Protein AF-0000000086637703 (afdb_homodimer)

Secondary structure (DSSP, 8-state):
----------THHHHHHHHHHHHHHTT-HHHHHHTEEEEEEEEPPTT-TTGGGPSB-SHHHHIIIIIHHHHHHEEEEEEEEEEEEEETTEEEEEEEEEEEETTT--EEEEEEEEEEEEETTEEEEEEEEE-HHHHHHHH--/----------THHHHHHHHHHHHHHTT-HHHHHHTEEEEEEEEPPTT-TTGGGPSB-SHHHHIIIIIHHHHHHEEEEEEEEEEEEEETTEEEEEEEEEEEETTT--EEEEEEEEEEEEETTEEEEEEEEE-HHHHHHHH--

Foldseek 3Di:
DPPPPVPPVPCLLVVLVVQLQVCVLVVNLVSNLVQADQFAFEAEDVLAPLRPPGGDTGSVSCVVRPVVVCVVFWAPWHDDFPDWDDDRQKIKTWTWIWTAGPVQRAIATKTKIWIFGDDPRHTRYIYIDIPNVSVVVRHDD/DPPPPVCPVPCLLVVLVVQLQVCVLVVNLVSNLVQADQFAFEAEDVLAPLRPPGGDTGSVSCVPRPVVVCVVFWAPWHDDFPDWDDDRQKIKTWTWIWTAGPPQRAIATKTKIWIFGDDPRHTRYIYIDIPNVSVVVRHDD

InterPro domains:
  IPR032710 NTF2-like domain superfamily [SSF54427] (11-138)
  IPR037401 SnoaL-like domain [PF12680] (17-124)

pLDDT: mean 93.55, std 15.12, range [29.42, 98.94]

Radius of gyration: 19.91 Å; Cα contacts (8 Å, |Δi|>4): 600; chains: 2; bounding box: 68×49×39 Å

Organism: NCBI:txid1208366

Sequence (282 aa):
MPQNISHTPSNENRNVIQRLYDAFARGDGTAALAEMHETLHWNEADNFMYSDRNPYTSPQAVAEGVFGRLVTDWENYEATATEILESGDTVVALGRSKGIHRGTRKVMDAQFAHVWRLKDGKIVGFQQYIDTLGVHQATVSMPQNISHTPSNENRNVIQRLYDAFARGDGTAALAEMHETLHWNEADNFMYSDRNPYTSPQAVAEGVFGRLVTDWENYEATATEILESGDTVVALGRSKGIHRGTRKVMDAQFAHVWRLKDGKIVGFQQYIDTLGVHQATVS

Solvent-accessible surface area (backbone atoms only — not comparable to full-atom values): 14535 Å² total; per-residue (Å²): 123,83,76,75,76,69,72,58,86,64,64,55,62,57,48,50,52,51,50,32,45,53,22,54,73,70,69,33,58,67,64,32,46,67,45,41,30,75,58,25,49,33,31,53,24,71,78,31,90,60,31,85,57,55,64,28,50,28,47,66,46,38,44,59,58,43,56,46,43,48,64,69,46,28,43,80,60,44,68,49,68,79,42,79,42,58,38,87,55,31,35,39,35,33,33,40,34,36,28,29,24,64,88,63,66,30,68,31,76,26,50,33,41,39,40,35,31,48,54,96,82,20,34,39,32,34,43,42,33,35,23,19,35,49,47,46,61,16,70,50,131,122,86,76,74,76,72,72,58,84,64,65,55,63,58,49,51,53,52,50,33,46,52,23,53,75,70,69,34,59,67,62,31,47,67,45,41,30,75,58,27,46,33,33,53,23,71,79,32,90,60,30,84,59,54,63,28,51,29,47,65,46,38,42,60,55,42,56,48,44,48,63,70,44,28,43,79,63,44,69,47,68,79,43,77,41,56,37,86,55,32,36,38,36,32,34,38,34,35,27,30,23,66,88,62,64,28,67,32,79,24,52,34,42,36,42,36,31,48,56,96,82,20,35,39,32,36,42,41,32,34,23,20,36,50,47,46,63,17,71,51,132

Structure (mmCIF, N/CA/C/O backbone):
data_AF-0000000086637703-model_v1
#
loop_
_entity.id
_entity.type
_entity.pdbx_description
1 polymer 'SnoaL-like domain-containing protein'
#
loop_
_atom_site.group_PDB
_atom_site.id
_atom_site.type_symbol
_atom_site.label_atom_id
_atom_site.label_alt_id
_atom_site.label_comp_id
_atom_site.label_asym_id
_atom_site.label_entity_id
_atom_site.label_seq_id
_atom_site.pdbx_PDB_ins_code
_atom_site.Cartn_x
_atom_site.Cartn_y
_atom_site.Cartn_z
_atom_site.occupancy
_atom_site.B_iso_or_equiv
_atom_site.auth_seq_id
_atom_site.auth_comp_id
_atom_site.auth_asym_id
_atom_site.auth_atom_id
_atom_site.pdbx_PDB_model_num
ATOM 1 N N . MET A 1 1 ? -41.656 4.91 19.828 1 29.42 1 MET A N 1
ATOM 2 C CA . MET A 1 1 ? -41.406 4.254 18.547 1 29.42 1 MET A CA 1
ATOM 3 C C . MET A 1 1 ? -39.906 4.062 18.297 1 29.42 1 MET A C 1
ATOM 5 O O . MET A 1 1 ? -39.094 4.926 18.656 1 29.42 1 MET A O 1
ATOM 9 N N . PRO A 1 2 ? -39.469 2.758 18.219 1 35.31 2 PRO A N 1
ATOM 10 C CA . PRO A 1 2 ? -38.031 2.668 18.125 1 35.31 2 PRO A CA 1
ATOM 11 C C . PRO A 1 2 ? -37.438 3.477 16.953 1 35.31 2 PRO A C 1
ATOM 13 O O . PRO A 1 2 ? -38.094 3.576 15.898 1 35.31 2 PRO A O 1
ATOM 16 N N . GLN A 1 3 ? -37 4.637 17.234 1 31.78 3 GLN A N 1
ATOM 17 C CA . GLN A 1 3 ? -36.375 5.375 16.141 1 31.78 3 GLN A CA 1
ATOM 18 C C . GLN A 1 3 ? -35.469 4.469 15.32 1 31.78 3 GLN A C 1
ATOM 20 O O . GLN A 1 3 ? -34.562 3.846 15.859 1 31.78 3 GLN A O 1
ATOM 25 N N . ASN A 1 4 ? -35.969 3.721 14.453 1 33.72 4 ASN A N 1
ATOM 26 C CA . ASN A 1 4 ? -35.188 2.918 13.516 1 33.72 4 ASN A CA 1
ATOM 27 C C . ASN A 1 4 ? -34.031 3.713 12.938 1 33.72 4 ASN A C 1
ATOM 29 O O . ASN A 1 4 ? -34.219 4.625 12.141 1 33.72 4 ASN A O 1
ATOM 33 N N . ILE A 1 5 ? -33.031 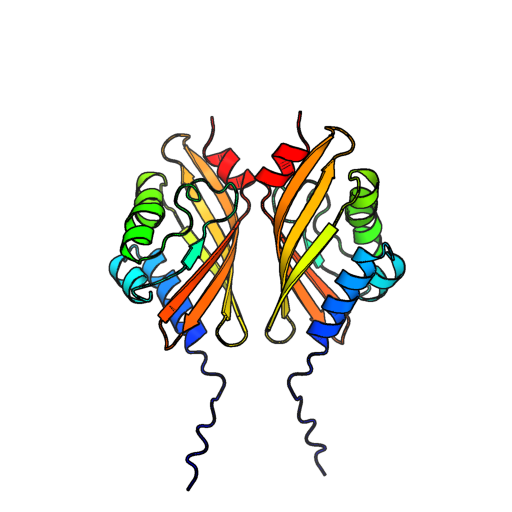4.195 13.664 1 38.94 5 ILE A N 1
ATOM 34 C CA . ILE A 1 5 ? -31.797 4.773 13.18 1 38.94 5 ILE A CA 1
ATOM 35 C C . ILE A 1 5 ? -31.297 3.984 11.969 1 38.94 5 ILE A C 1
ATOM 37 O O . ILE A 1 5 ? -30.844 2.844 12.109 1 38.94 5 ILE A O 1
ATOM 41 N N . SER A 1 6 ? -32.094 3.914 11.016 1 37.31 6 SER A N 1
ATOM 42 C CA . SER A 1 6 ? -31.641 3.41 9.719 1 37.31 6 SER A CA 1
ATOM 43 C C . SER A 1 6 ? -30.219 3.873 9.406 1 37.31 6 SER A C 1
ATOM 45 O O . SER A 1 6 ? -29.969 5.074 9.289 1 37.31 6 SER A O 1
ATOM 47 N N . HIS A 1 7 ? -29.141 3.422 10.008 1 39.03 7 HIS A N 1
ATOM 48 C CA . HIS A 1 7 ? -27.75 3.717 9.656 1 39.03 7 HIS A CA 1
ATOM 49 C C . HIS A 1 7 ? -27.531 3.607 8.148 1 39.03 7 HIS A C 1
ATOM 51 O O . HIS A 1 7 ? -27.531 2.506 7.598 1 39.03 7 HIS A O 1
ATOM 57 N N . THR A 1 8 ? -28.312 4.102 7.332 1 43.97 8 THR A N 1
ATOM 58 C CA . THR A 1 8 ? -27.812 4.238 5.973 1 43.97 8 THR A CA 1
ATOM 59 C C . THR A 1 8 ? -26.281 4.32 5.973 1 43.97 8 THR A C 1
ATOM 61 O O . THR A 1 8 ? -25.703 5.152 6.676 1 43.97 8 THR A O 1
ATOM 64 N N . PRO A 1 9 ? -25.578 3.316 5.652 1 50.31 9 PRO A N 1
ATOM 65 C CA . PRO A 1 9 ? -24.125 3.32 5.844 1 50.31 9 PRO A CA 1
ATOM 66 C C . PRO A 1 9 ? -23.5 4.688 5.57 1 50.31 9 PRO A C 1
ATOM 68 O O . PRO A 1 9 ? -23.688 5.246 4.484 1 50.31 9 PRO A O 1
ATOM 71 N N . SER A 1 10 ? -23.688 5.734 6.328 1 57.69 10 SER A N 1
ATOM 72 C CA . SER A 1 10 ? -23.359 7.156 6.27 1 57.69 10 SER A CA 1
ATOM 73 C C . SER A 1 10 ? -21.969 7.387 5.715 1 57.69 10 SER A C 1
ATOM 75 O O . SER A 1 10 ? -21.031 6.668 6.062 1 57.69 10 SER A O 1
ATOM 77 N N . ASN A 1 11 ? -21.875 7.812 4.383 1 81.56 11 ASN A N 1
ATOM 78 C CA . ASN A 1 11 ? -20.688 8.289 3.693 1 81.56 11 ASN A CA 1
ATOM 79 C C . ASN A 1 11 ? -19.938 9.336 4.52 1 81.56 11 ASN A C 1
ATOM 81 O O . ASN A 1 11 ? -19.188 10.148 3.973 1 81.56 11 ASN A O 1
ATOM 85 N N . GLU A 1 12 ? -20.25 9.273 5.793 1 89.56 12 GLU A N 1
ATOM 86 C CA . GLU A 1 12 ? -19.672 10.289 6.668 1 89.56 12 GLU A CA 1
ATOM 87 C C . GLU A 1 12 ? -18.156 10.117 6.789 1 89.56 12 GLU A C 1
ATOM 89 O O . GLU A 1 12 ? -17.406 11.094 6.734 1 89.56 12 GLU A O 1
ATOM 94 N N . ASN A 1 13 ? -17.781 8.852 6.969 1 95.81 13 ASN A N 1
ATOM 95 C CA . ASN A 1 13 ? -16.344 8.617 7.086 1 95.81 13 ASN A CA 1
ATOM 96 C C . ASN A 1 13 ? -15.602 9.016 5.812 1 95.81 13 ASN A C 1
ATOM 98 O O . ASN A 1 13 ? -14.539 9.633 5.875 1 95.81 13 ASN A O 1
ATOM 102 N N . ARG A 1 14 ? -16.172 8.633 4.719 1 96.12 14 ARG A N 1
ATOM 103 C CA . ARG A 1 14 ? -15.594 9.016 3.436 1 96.12 14 ARG A CA 1
ATOM 104 C C . ARG A 1 14 ? -15.484 10.531 3.311 1 96.12 14 ARG A C 1
ATOM 106 O O . ARG A 1 14 ? -14.492 11.047 2.801 1 96.12 14 ARG A O 1
ATOM 113 N N . ASN A 1 15 ? -16.484 11.258 3.723 1 96.31 15 ASN A N 1
ATOM 114 C CA . ASN A 1 15 ? -16.484 12.711 3.654 1 96.31 15 ASN A CA 1
ATOM 115 C C . ASN A 1 15 ? -15.367 13.312 4.508 1 96.31 15 ASN A C 1
ATOM 117 O O . ASN A 1 15 ? -14.742 14.297 4.109 1 96.31 15 ASN A O 1
ATOM 121 N N . VAL A 1 16 ? -15.203 12.773 5.699 1 97.5 16 VAL A N 1
ATOM 122 C CA . VAL A 1 16 ? -14.117 13.227 6.562 1 97.5 16 VAL A CA 1
ATOM 123 C C . VAL A 1 16 ? -12.781 13.102 5.828 1 97.5 16 VAL A C 1
ATOM 125 O O . VAL A 1 16 ? -11.984 14.039 5.812 1 97.5 16 VAL A O 1
ATOM 128 N N . ILE A 1 17 ? -12.547 11.984 5.211 1 98.06 17 ILE A N 1
ATOM 129 C CA . ILE A 1 17 ? -11.281 11.719 4.535 1 98.06 17 ILE A CA 1
ATOM 130 C C . ILE A 1 17 ? -11.148 12.617 3.307 1 98.06 17 ILE A C 1
ATOM 132 O O . ILE A 1 17 ? -10.07 13.148 3.029 1 98.06 17 ILE A O 1
ATOM 136 N N . GLN A 1 18 ? -12.234 12.797 2.588 1 97.38 18 GLN A N 1
ATOM 137 C CA . GLN A 1 18 ? -12.195 13.719 1.459 1 97.38 18 GLN A CA 1
ATOM 138 C C . GLN A 1 18 ? -11.836 15.125 1.911 1 97.38 18 GLN A C 1
ATOM 140 O O . GLN A 1 18 ? -11.031 15.805 1.268 1 97.38 18 GLN A O 1
ATOM 145 N N . ARG A 1 19 ? -12.43 15.57 3.018 1 97.12 19 ARG A N 1
ATOM 146 C CA . ARG A 1 19 ? -12.117 16.891 3.559 1 97.12 19 ARG A CA 1
ATOM 147 C C . ARG A 1 19 ? -10.641 16.984 3.938 1 97.12 19 ARG A C 1
ATOM 149 O O . ARG A 1 19 ? -10.016 18.031 3.75 1 97.12 19 ARG A O 1
ATOM 156 N N . LEU A 1 20 ? -10.141 15.922 4.48 1 97.69 20 LEU A N 1
ATOM 157 C CA . LEU A 1 20 ? -8.727 15.906 4.852 1 97.69 20 LEU A CA 1
ATOM 158 C C . LEU A 1 20 ? -7.844 16.125 3.627 1 97.69 20 LEU A C 1
ATOM 160 O O . LEU A 1 20 ? -6.961 16.984 3.639 1 97.69 20 LEU A O 1
ATOM 164 N N . TYR A 1 21 ? -8.07 15.359 2.564 1 97.69 21 TYR A N 1
ATOM 165 C CA . TYR A 1 21 ? -7.262 15.5 1.359 1 97.69 21 TYR A CA 1
ATOM 166 C C . TYR A 1 21 ? -7.434 16.875 0.741 1 97.69 21 TYR A C 1
ATOM 168 O O . TYR A 1 21 ? -6.473 17.469 0.235 1 97.69 21 TYR A O 1
ATOM 176 N N . ASP A 1 22 ? -8.664 17.422 0.76 1 97.06 22 ASP A N 1
ATOM 177 C CA . ASP A 1 22 ? -8.922 18.766 0.252 1 97.06 22 ASP A CA 1
ATOM 178 C C . ASP A 1 22 ? -8.141 19.812 1.049 1 97.06 22 ASP A C 1
ATOM 180 O O . ASP A 1 22 ? -7.574 20.75 0.474 1 97.06 22 ASP A O 1
ATOM 184 N N . ALA A 1 23 ? -8.172 19.672 2.359 1 96.56 23 ALA A N 1
ATOM 185 C CA . ALA A 1 23 ? -7.434 20.594 3.225 1 96.56 23 ALA A CA 1
ATOM 186 C C . ALA A 1 23 ? -5.938 20.531 2.924 1 96.56 23 ALA A C 1
ATOM 188 O O . ALA A 1 23 ? -5.281 21.578 2.84 1 96.56 23 ALA A O 1
ATOM 189 N N . PHE A 1 24 ? -5.445 19.344 2.756 1 93.44 24 PHE A N 1
ATOM 190 C CA . PHE A 1 24 ? -4.039 19.172 2.416 1 93.44 24 PHE A CA 1
ATOM 191 C C . PHE A 1 24 ? -3.717 19.828 1.078 1 93.44 24 PHE A C 1
ATOM 193 O O . PHE A 1 24 ? -2.703 20.516 0.947 1 93.44 24 PHE A O 1
ATOM 200 N N . ALA A 1 25 ? -4.516 19.688 0.11 1 93.56 25 ALA A N 1
ATOM 201 C CA . ALA A 1 25 ? -4.316 20.203 -1.236 1 93.56 25 ALA A CA 1
ATOM 202 C C . ALA A 1 25 ? -4.262 21.734 -1.225 1 93.56 25 ALA A C 1
ATOM 204 O O . ALA A 1 25 ? -3.559 22.344 -2.035 1 93.56 25 ALA A O 1
ATOM 205 N N . ARG A 1 26 ? -4.902 22.312 -0.296 1 94.88 26 ARG A N 1
ATOM 206 C CA . ARG A 1 26 ? -4.93 23.766 -0.24 1 94.88 26 ARG A CA 1
ATOM 207 C C . ARG A 1 26 ? -3.908 24.297 0.762 1 94.88 26 ARG A C 1
ATOM 209 O O . ARG A 1 26 ? -3.889 25.5 1.065 1 94.88 26 ARG A O 1
ATOM 216 N N . GLY A 1 27 ? -3.16 23.438 1.369 1 92.94 27 GLY A N 1
ATOM 217 C CA . GLY A 1 27 ? -2.125 23.828 2.309 1 92.94 27 GLY A CA 1
ATOM 218 C C . GLY A 1 27 ? -2.674 24.25 3.662 1 92.94 27 GLY A C 1
ATOM 219 O O . GLY A 1 27 ? -2.018 24.984 4.406 1 92.94 27 GLY A O 1
ATOM 220 N N . ASP A 1 28 ? -3.896 23.812 3.945 1 95.88 28 ASP A N 1
ATOM 221 C CA . ASP A 1 28 ? -4.547 24.141 5.211 1 95.88 28 ASP A CA 1
ATOM 222 C C . ASP A 1 28 ? -4.309 23.047 6.25 1 95.88 28 ASP A C 1
ATOM 224 O O . ASP A 1 28 ? -5.195 22.234 6.516 1 95.88 28 ASP A O 1
ATOM 228 N N . GLY A 1 29 ? -3.184 23.156 6.891 1 94.88 29 GLY A N 1
ATOM 229 C CA . GLY A 1 29 ? -2.805 22.172 7.887 1 94.88 29 GLY A CA 1
ATOM 230 C C . GLY A 1 29 ? -3.727 22.141 9.094 1 94.88 29 GLY A C 1
ATOM 231 O O . GLY A 1 29 ? -4.008 21.078 9.648 1 94.88 29 GLY A O 1
ATOM 232 N N . THR A 1 30 ? -4.184 23.281 9.469 1 96.25 30 THR A N 1
ATOM 233 C CA . THR A 1 30 ? -5.09 23.391 10.609 1 96.25 30 THR A CA 1
ATOM 234 C C . THR A 1 30 ? -6.367 22.594 10.367 1 96.25 30 THR A C 1
ATOM 236 O O . THR A 1 30 ? -6.789 21.812 11.219 1 96.25 30 THR A O 1
ATOM 239 N N . ALA A 1 31 ? -6.965 22.766 9.219 1 97.38 31 ALA A N 1
ATOM 240 C CA . ALA A 1 31 ? -8.188 22.047 8.875 1 97.38 31 ALA A CA 1
ATOM 241 C C . ALA A 1 31 ? -7.93 20.531 8.812 1 97.38 31 ALA A C 1
ATOM 243 O O . ALA A 1 31 ? -8.773 19.734 9.227 1 97.38 31 ALA A O 1
ATOM 244 N N . ALA A 1 32 ? -6.801 20.109 8.234 1 97.25 32 ALA A N 1
ATOM 245 C CA . ALA A 1 32 ? -6.461 18.688 8.164 1 97.25 32 ALA A CA 1
ATOM 246 C C . ALA A 1 32 ? -6.352 18.094 9.562 1 97.25 32 ALA A C 1
ATOM 248 O O . ALA A 1 32 ? -6.91 17.016 9.836 1 97.25 32 ALA A O 1
ATOM 249 N N . LEU A 1 33 ? -5.688 18.797 10.445 1 97.56 33 LEU A N 1
ATOM 250 C CA . LEU A 1 33 ? -5.457 18.297 11.797 1 97.56 33 LEU A CA 1
ATOM 251 C C . LEU A 1 33 ? -6.758 18.25 12.586 1 97.56 33 LEU A C 1
ATOM 253 O O . LEU A 1 33 ? -6.918 17.422 13.484 1 97.56 33 LEU A O 1
ATOM 257 N N . ALA A 1 34 ? -7.711 19.109 12.289 1 97.5 34 ALA A N 1
ATOM 258 C CA . ALA A 1 34 ? -9 19.172 12.977 1 97.5 34 ALA A CA 1
ATOM 259 C C . ALA A 1 34 ? -9.797 17.891 12.766 1 97.5 34 ALA A C 1
ATOM 261 O O . ALA A 1 34 ? -10.711 17.594 13.539 1 97.5 34 ALA A O 1
ATOM 262 N N . GLU A 1 35 ? -9.484 17.141 11.711 1 98.25 35 GLU A N 1
ATOM 263 C CA . GLU A 1 35 ? -10.188 15.898 11.422 1 98.25 35 GLU A CA 1
ATOM 264 C C . G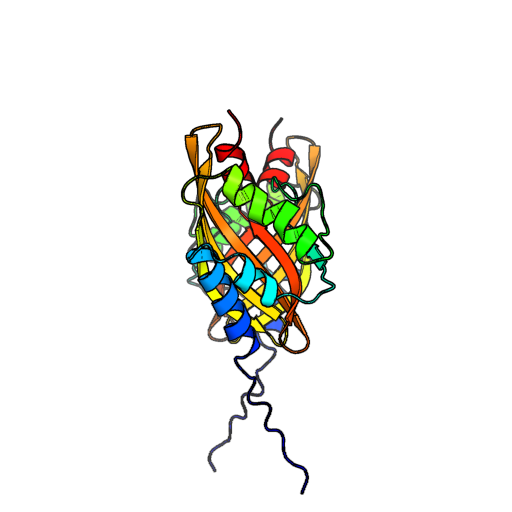LU A 1 35 ? -9.688 14.766 12.32 1 98.25 35 GLU A C 1
ATOM 266 O O . GLU A 1 35 ? -10.305 13.695 12.375 1 98.25 35 GLU A O 1
ATOM 271 N N . MET A 1 36 ? -8.672 14.93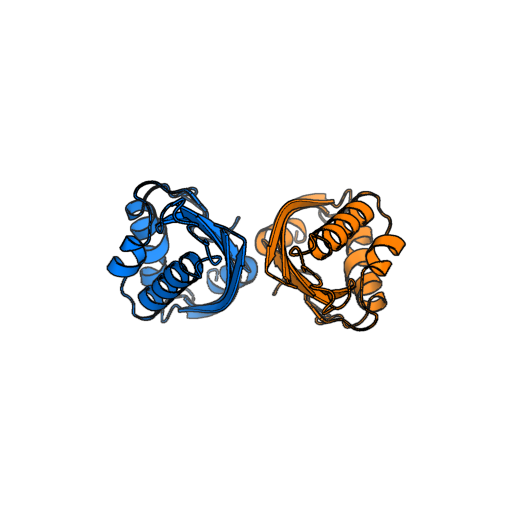8 13.117 1 98.62 36 MET A N 1
ATOM 272 C CA . MET A 1 36 ? -7.996 13.875 13.859 1 98.62 36 MET A CA 1
ATOM 273 C C . MET A 1 36 ? -8.438 13.867 15.32 1 98.62 36 MET A C 1
ATOM 275 O O . MET A 1 36 ? -8.664 14.922 15.914 1 98.62 36 MET A O 1
ATOM 279 N N . HIS A 1 37 ? -8.555 12.695 15.828 1 98.5 37 HIS A N 1
ATOM 280 C CA . HIS A 1 37 ? -8.75 12.547 17.266 1 98.5 37 HIS A CA 1
ATOM 281 C C . HIS A 1 37 ? -7.512 13 18.047 1 98.5 37 HIS A C 1
ATOM 283 O O . HIS A 1 37 ? -6.395 12.945 17.531 1 98.5 37 HIS A O 1
ATOM 289 N N . GLU A 1 38 ? -7.73 13.383 19.219 1 98.25 38 GLU A N 1
ATOM 290 C CA . GLU A 1 38 ? -6.629 13.875 20.047 1 98.25 38 GLU A CA 1
ATOM 291 C C . GLU A 1 38 ? -5.586 12.789 20.281 1 98.25 38 GLU A C 1
ATOM 293 O O . GLU A 1 38 ? -4.402 13.086 20.453 1 98.25 38 GLU A O 1
ATOM 298 N N . THR A 1 39 ? -6.098 11.578 20.391 1 97.56 39 THR A N 1
ATOM 299 C CA . THR A 1 39 ? -5.211 10.422 20.422 1 97.56 39 THR A CA 1
ATOM 300 C C . THR A 1 39 ? -5.387 9.562 19.172 1 97.56 39 THR A C 1
ATOM 302 O O . THR A 1 39 ? -6.516 9.273 18.766 1 97.56 39 THR A O 1
ATOM 305 N N . LEU A 1 40 ? -4.277 9.336 18.562 1 98.12 40 LEU A N 1
ATOM 306 C CA . LEU A 1 40 ? -4.371 8.5 17.359 1 98.12 40 LEU A CA 1
ATOM 307 C C . LEU A 1 40 ? -3.111 7.66 17.188 1 98.12 40 LEU A C 1
ATOM 309 O O . LEU A 1 40 ? -2.117 7.871 17.891 1 98.12 40 LEU A O 1
ATOM 313 N N . HIS A 1 41 ? -3.25 6.617 16.391 1 98.75 41 HIS A N 1
ATOM 314 C CA . HIS A 1 41 ? -2.152 5.762 15.961 1 98.75 41 HIS A CA 1
ATOM 315 C C . HIS A 1 41 ? -1.879 5.93 14.469 1 98.75 41 HIS A C 1
ATOM 317 O O . HIS A 1 41 ? -2.596 5.371 13.633 1 98.75 41 HIS A O 1
ATOM 323 N N . TRP A 1 42 ? -0.868 6.707 14.18 1 98.88 42 TRP A N 1
ATOM 324 C CA . TRP A 1 42 ? -0.465 7.051 12.82 1 98.88 42 TRP A CA 1
ATOM 325 C C . TRP A 1 42 ? 0.863 6.391 12.461 1 98.88 42 TRP A C 1
ATOM 327 O O . TRP A 1 42 ? 1.876 6.621 13.125 1 98.88 42 TRP A O 1
ATOM 337 N N . ASN A 1 43 ? 0.795 5.551 11.422 1 98.94 43 ASN A N 1
ATOM 338 C CA . ASN A 1 43 ? 2.021 4.922 10.945 1 98.94 43 ASN A CA 1
ATOM 339 C C . ASN A 1 43 ? 2.301 5.281 9.484 1 98.94 43 ASN A C 1
ATOM 341 O O . ASN A 1 43 ? 1.47 5.031 8.609 1 98.94 43 ASN A O 1
ATOM 345 N N . GLU A 1 44 ? 3.504 5.891 9.281 1 98.88 44 GLU A N 1
ATOM 346 C CA . GLU A 1 44 ? 4.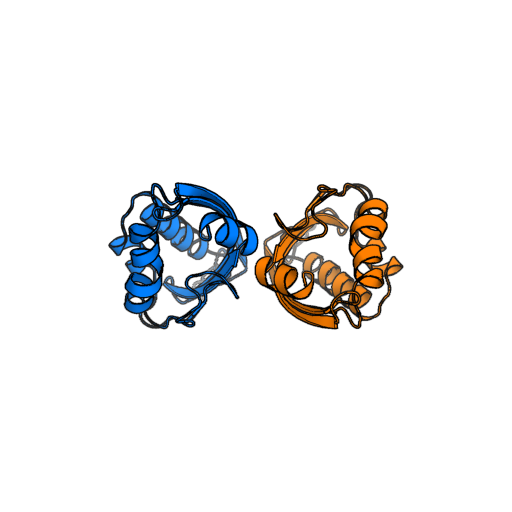047 5.902 7.926 1 98.88 44 GLU A CA 1
ATOM 347 C C . GLU A 1 44 ? 4.523 4.512 7.516 1 98.88 44 GLU A C 1
ATOM 349 O O . GLU A 1 44 ? 4.73 3.645 8.367 1 98.88 44 GLU A O 1
ATOM 354 N N . ALA A 1 45 ? 4.598 4.254 6.203 1 98.88 45 ALA A N 1
ATOM 355 C CA . ALA A 1 45 ? 5.047 2.961 5.695 1 98.88 45 ALA A CA 1
ATOM 356 C C . ALA A 1 45 ? 6.414 2.592 6.266 1 98.88 45 ALA A C 1
ATOM 358 O O . ALA A 1 45 ? 7.238 3.469 6.531 1 98.88 45 ALA A O 1
ATOM 359 N N . ASP A 1 46 ? 6.57 1.225 6.324 1 97.75 46 ASP A N 1
ATOM 360 C CA . ASP A 1 46 ? 7.918 0.766 6.633 1 97.75 46 ASP A CA 1
ATOM 361 C C . ASP A 1 46 ? 8.922 1.279 5.602 1 97.75 46 ASP A C 1
ATOM 363 O O . ASP A 1 46 ? 8.648 1.263 4.398 1 97.75 46 ASP A O 1
ATOM 367 N N . ASN A 1 47 ? 10.016 1.839 6.039 1 97.88 47 ASN A N 1
ATOM 368 C CA . ASN A 1 47 ? 11.141 2.303 5.23 1 97.88 47 ASN A CA 1
ATOM 369 C C . ASN A 1 47 ? 10.812 3.615 4.52 1 97.88 47 ASN A C 1
ATOM 371 O O . ASN A 1 47 ? 11.602 4.09 3.697 1 97.88 47 ASN A O 1
ATOM 375 N N . PHE A 1 48 ? 9.586 4.188 4.66 1 98.56 48 PHE A N 1
ATOM 376 C CA . PHE A 1 48 ? 9.352 5.57 4.262 1 98.56 48 PHE A CA 1
ATOM 377 C C . PHE A 1 48 ? 10.18 6.527 5.113 1 98.56 48 PHE A C 1
ATOM 379 O O . PHE A 1 48 ? 10.383 6.285 6.305 1 98.56 48 PHE A O 1
ATOM 386 N N . MET A 1 49 ? 10.516 7.617 4.602 1 97.75 49 MET A N 1
ATOM 387 C CA . MET A 1 49 ? 11.508 8.492 5.219 1 97.75 49 MET A CA 1
ATOM 388 C C . MET A 1 49 ? 10.977 9.094 6.516 1 97.75 49 MET A C 1
ATOM 390 O O . MET A 1 49 ? 11.75 9.5 7.383 1 97.75 49 MET A O 1
ATOM 394 N N . TYR A 1 50 ? 9.711 9.156 6.746 1 98.69 50 TYR A N 1
ATOM 395 C CA . TYR A 1 50 ? 9.164 9.758 7.961 1 98.69 50 TYR A CA 1
ATOM 396 C C . TYR A 1 50 ? 8.648 8.688 8.914 1 98.69 50 TYR A C 1
ATOM 398 O O . TYR A 1 50 ? 7.816 8.969 9.781 1 98.69 50 TYR A O 1
ATOM 406 N N . SER A 1 51 ? 9.078 7.445 8.758 1 98.81 51 SER A N 1
ATOM 407 C CA . SER A 1 51 ? 8.672 6.371 9.656 1 98.81 51 SER A CA 1
ATOM 408 C C . SER A 1 51 ? 9.508 6.359 10.93 1 98.81 51 SER A C 1
ATOM 410 O O . SER A 1 51 ? 9.266 5.559 11.836 1 98.81 51 SER A O 1
ATOM 412 N N . ASP A 1 52 ? 10.438 7.246 11.07 1 98.56 52 ASP A N 1
ATOM 413 C CA . ASP A 1 52 ? 11.398 7.285 12.172 1 98.56 52 ASP A CA 1
ATOM 414 C C . ASP A 1 52 ? 10.688 7.535 13.508 1 98.56 52 ASP A C 1
ATOM 416 O O . ASP A 1 52 ? 11.211 7.176 14.562 1 98.56 52 ASP A O 1
ATOM 420 N N . ARG A 1 53 ? 9.508 8.094 13.586 1 98.44 53 ARG A N 1
ATOM 421 C CA . ARG A 1 53 ? 8.805 8.422 14.82 1 98.44 53 ARG A CA 1
ATOM 422 C C . ARG A 1 53 ? 7.48 7.66 14.906 1 98.44 53 ARG A C 1
ATOM 424 O O . ARG A 1 53 ? 6.594 8.039 15.68 1 98.44 53 ARG A O 1
ATOM 431 N N . ASN A 1 54 ? 7.379 6.641 14.125 1 98.75 54 ASN A N 1
ATOM 432 C CA . ASN A 1 54 ? 6.207 5.777 14.242 1 98.75 54 ASN A CA 1
ATOM 433 C C . ASN A 1 54 ? 6.086 5.18 15.633 1 98.75 54 ASN A C 1
ATOM 435 O O . ASN A 1 54 ? 7.09 4.809 16.25 1 98.75 54 ASN A O 1
ATOM 439 N N . PRO A 1 55 ? 4.949 4.98 16.141 1 98.81 55 PRO A N 1
ATOM 440 C CA . PRO A 1 55 ? 3.723 5.66 15.727 1 98.81 55 PRO A CA 1
ATOM 441 C C . PRO A 1 55 ? 3.646 7.098 16.234 1 98.81 55 PRO A C 1
ATOM 443 O O . PRO A 1 55 ? 4.133 7.398 17.328 1 98.81 55 PRO A O 1
ATOM 446 N N . TYR A 1 56 ? 3.109 7.969 15.398 1 98.88 56 TYR A N 1
ATOM 447 C CA . TYR A 1 56 ? 2.693 9.281 15.883 1 98.88 56 TYR A CA 1
ATOM 448 C C . TYR A 1 56 ? 1.369 9.195 16.625 1 98.88 56 TYR A C 1
ATOM 450 O O . TYR A 1 56 ? 0.392 8.648 16.109 1 98.88 56 TYR A O 1
ATOM 458 N N . THR A 1 57 ? 1.278 9.727 17.828 1 98.81 57 THR A N 1
ATOM 459 C CA . THR A 1 57 ? 0.158 9.375 18.688 1 98.81 57 THR A CA 1
ATOM 460 C C . THR A 1 57 ? -0.696 10.594 19 1 98.81 57 THR A C 1
ATOM 462 O O . THR A 1 57 ? -1.538 10.562 19.906 1 98.81 57 THR A O 1
ATOM 465 N N . SER A 1 58 ? -0.417 11.711 18.375 1 98.62 58 SER A N 1
ATOM 466 C CA . SER A 1 58 ? -1.229 12.922 18.516 1 98.62 58 SER A CA 1
ATOM 467 C C . SER A 1 58 ? -1.216 13.734 17.219 1 98.62 58 SER A C 1
ATOM 469 O O . SER A 1 58 ? -0.3 13.609 16.406 1 98.62 58 SER A O 1
ATOM 471 N N . PRO A 1 59 ? -2.232 14.617 17.062 1 98.44 59 PRO A N 1
ATOM 472 C CA . PRO A 1 59 ? -2.221 15.508 15.898 1 98.44 59 PRO A CA 1
ATOM 473 C C . PRO A 1 59 ? -0.971 16.391 15.844 1 98.44 59 PRO A C 1
ATOM 475 O O . PRO A 1 59 ? -0.426 16.625 14.758 1 98.44 59 PRO A O 1
ATOM 478 N N . GLN A 1 60 ? -0.536 16.828 16.938 1 98.19 60 GLN A N 1
ATOM 479 C CA . GLN A 1 60 ? 0.673 17.641 16.984 1 98.19 60 GLN A CA 1
ATOM 480 C C . GLN A 1 60 ? 1.888 16.859 16.516 1 98.19 60 GLN A C 1
ATOM 482 O O . GLN A 1 60 ? 2.732 17.375 15.781 1 98.19 60 GLN A O 1
ATOM 487 N N . ALA A 1 61 ? 1.979 15.609 16.953 1 98.75 61 ALA A N 1
ATOM 488 C CA . ALA A 1 61 ? 3.076 14.758 16.5 1 98.75 61 ALA A CA 1
ATOM 489 C C . ALA A 1 61 ? 3.039 14.578 14.977 1 98.75 61 ALA A C 1
ATOM 491 O O . ALA A 1 61 ? 4.082 14.594 14.32 1 98.75 61 ALA A O 1
ATOM 492 N N . VAL A 1 62 ? 1.896 14.383 14.422 1 98.69 62 VAL A N 1
ATOM 493 C CA . VAL A 1 62 ? 1.729 14.25 12.984 1 98.69 62 VAL A CA 1
ATOM 494 C C . VAL A 1 62 ? 2.119 15.555 12.297 1 98.69 62 VAL A C 1
ATOM 496 O O . VAL A 1 62 ? 2.854 15.547 11.305 1 98.69 62 VAL A O 1
ATOM 499 N N . ALA A 1 63 ? 1.645 16.688 12.82 1 98.06 63 ALA A N 1
ATOM 500 C CA . ALA A 1 63 ? 1.946 18 12.258 1 98.06 63 ALA A CA 1
ATOM 501 C C . ALA A 1 63 ? 3.453 18.234 12.172 1 98.06 63 ALA A C 1
ATOM 503 O O . ALA A 1 63 ? 3.965 18.656 11.141 1 98.06 63 ALA A O 1
ATOM 504 N N . GLU A 1 64 ? 4.152 17.875 13.188 1 98.12 64 GLU A N 1
ATOM 505 C CA . GLU A 1 64 ? 5.59 18.141 13.266 1 98.12 64 GLU A CA 1
ATOM 506 C C . GLU A 1 64 ? 6.383 17.078 12.516 1 98.12 64 GLU A C 1
ATOM 508 O O . GLU A 1 64 ? 7.344 17.391 11.812 1 98.12 64 GLU A O 1
ATOM 513 N N . GLY A 1 65 ? 5.969 15.875 12.68 1 98.44 65 GLY A N 1
ATOM 514 C CA . GLY A 1 65 ? 6.781 14.758 12.227 1 98.44 65 GLY A CA 1
ATOM 515 C C . GLY A 1 65 ? 6.504 14.367 10.789 1 98.44 65 GLY A C 1
ATOM 516 O O . GLY A 1 65 ? 7.297 13.656 10.164 1 98.44 65 GLY A O 1
ATOM 517 N N . VAL A 1 66 ? 5.359 14.797 10.242 1 98.25 66 VAL A N 1
ATOM 518 C CA . VAL A 1 66 ? 5 14.375 8.891 1 98.25 66 VAL A CA 1
ATOM 519 C C . VAL A 1 66 ? 4.691 15.602 8.039 1 98.25 66 VAL A C 1
ATOM 521 O O . VAL A 1 66 ? 5.477 15.969 7.16 1 98.25 66 VAL A O 1
ATOM 524 N N . PHE A 1 67 ? 3.613 16.375 8.352 1 97.12 67 PHE A N 1
ATOM 525 C CA . PHE A 1 67 ? 3.168 17.469 7.496 1 97.12 67 PHE A CA 1
ATOM 526 C C . PHE A 1 67 ? 4.234 18.562 7.41 1 97.12 67 PHE A C 1
ATOM 528 O O . PHE A 1 67 ? 4.527 19.062 6.324 1 97.12 67 PHE A O 1
ATOM 535 N N . GLY A 1 68 ? 4.758 18.906 8.539 1 97.12 68 GLY A N 1
ATOM 536 C CA . GLY A 1 68 ? 5.812 19.922 8.547 1 97.12 68 GLY A CA 1
ATOM 537 C C . GLY A 1 68 ? 7.027 19.516 7.734 1 97.12 68 GLY A C 1
ATOM 538 O O . GLY A 1 68 ? 7.602 20.344 7.02 1 97.12 68 GLY A O 1
ATOM 539 N N . ARG A 1 69 ? 7.371 18.281 7.824 1 98.25 69 ARG A N 1
ATOM 540 C CA . ARG A 1 69 ? 8.539 17.797 7.086 1 98.25 69 ARG A CA 1
ATOM 541 C C . ARG A 1 69 ? 8.234 17.703 5.594 1 98.25 69 ARG A C 1
ATOM 543 O O . ARG A 1 69 ? 9.109 17.938 4.762 1 98.25 69 ARG A O 1
ATOM 550 N N . LEU A 1 70 ? 7.066 17.328 5.215 1 97.88 70 LEU A N 1
ATOM 551 C CA . LEU A 1 70 ? 6.676 17.344 3.811 1 97.88 70 LEU A CA 1
ATOM 552 C C . LEU A 1 70 ? 6.832 18.75 3.221 1 97.88 70 LEU A C 1
ATOM 554 O O . LEU A 1 70 ? 7.41 18.906 2.145 1 97.88 70 LEU A O 1
ATOM 558 N N . VAL A 1 71 ? 6.344 19.75 3.939 1 95.62 71 VAL A N 1
ATOM 559 C CA . VAL A 1 71 ? 6.406 21.141 3.492 1 95.62 71 VAL A CA 1
ATOM 560 C C . VAL A 1 71 ? 7.863 21.578 3.395 1 95.62 71 VAL A C 1
ATOM 562 O O . VAL A 1 71 ? 8.242 22.297 2.463 1 95.62 71 VAL A O 1
ATOM 565 N N . THR A 1 72 ? 8.672 21.094 4.285 1 97.75 72 THR A N 1
ATOM 566 C CA . THR A 1 72 ? 10.07 21.516 4.359 1 97.75 72 THR A CA 1
ATOM 567 C C . THR A 1 72 ? 10.898 20.828 3.277 1 97.75 72 THR A C 1
ATOM 569 O O . THR A 1 72 ? 11.719 21.453 2.619 1 97.75 72 THR A O 1
ATOM 572 N N . ASP A 1 73 ? 10.648 19.625 3.035 1 98.56 73 ASP A N 1
ATOM 573 C CA . ASP A 1 73 ? 11.562 18.812 2.24 1 98.56 73 ASP A CA 1
ATOM 574 C C . ASP A 1 73 ? 11.156 18.797 0.769 1 98.56 73 ASP A C 1
ATOM 576 O O . ASP A 1 73 ? 11.961 18.453 -0.102 1 98.56 73 ASP A O 1
ATOM 580 N N . TRP A 1 74 ? 9.914 19.156 0.5 1 98.38 74 TRP A N 1
ATOM 581 C CA . TRP A 1 74 ? 9.406 18.953 -0.855 1 98.38 74 TRP A CA 1
ATOM 582 C C . TRP A 1 74 ? 8.844 20.25 -1.42 1 98.38 74 TRP A C 1
ATOM 584 O O . TRP A 1 74 ? 8.18 21.016 -0.707 1 98.38 74 TRP A O 1
ATOM 594 N N . GLU A 1 75 ? 9.086 20.453 -2.666 1 98.31 75 GLU A N 1
ATOM 595 C CA . GLU A 1 75 ? 8.414 21.469 -3.471 1 98.31 75 GLU A CA 1
ATOM 596 C C . GLU A 1 75 ? 7.191 20.891 -4.18 1 98.31 75 GLU A C 1
ATOM 598 O O . GLU A 1 75 ? 7.262 19.812 -4.77 1 98.31 75 GLU A O 1
ATOM 603 N N . ASN A 1 76 ? 6.051 21.641 -4.102 1 97.12 76 ASN A N 1
ATOM 604 C CA . ASN A 1 76 ? 4.816 21.266 -4.789 1 97.12 76 ASN A CA 1
ATOM 605 C C . ASN A 1 76 ? 4.379 19.859 -4.426 1 97.12 76 ASN A C 1
ATOM 607 O O . ASN A 1 76 ? 4.012 19.078 -5.301 1 97.12 76 ASN A O 1
ATOM 611 N N . TYR A 1 77 ? 4.52 19.547 -3.229 1 97.94 77 TYR A N 1
ATOM 612 C CA . TYR A 1 77 ? 4.078 18.234 -2.799 1 97.94 77 TYR A CA 1
ATOM 613 C C . TYR A 1 77 ? 2.566 18.094 -2.932 1 97.94 77 TYR A C 1
ATOM 615 O O . TYR A 1 77 ? 1.817 18.984 -2.537 1 97.94 77 TYR A O 1
ATOM 623 N N . GLU A 1 78 ? 2.123 16.969 -3.453 1 97.81 78 GLU A N 1
ATOM 624 C CA . GLU A 1 78 ? 0.712 16.609 -3.557 1 97.81 78 GLU A CA 1
ATOM 625 C C . GLU A 1 78 ? 0.478 15.156 -3.164 1 97.81 78 GLU A C 1
ATOM 627 O O . GLU A 1 78 ? 1.294 14.281 -3.473 1 97.81 78 GLU A O 1
ATOM 632 N N . ALA A 1 79 ? -0.559 14.945 -2.455 1 98.12 79 ALA A N 1
ATOM 633 C CA . ALA A 1 79 ? -1.165 13.625 -2.307 1 98.12 79 ALA A CA 1
ATOM 634 C C . ALA A 1 79 ? -2.594 13.609 -2.844 1 98.12 79 ALA A C 1
ATOM 636 O O . ALA A 1 79 ? -3.5 14.172 -2.227 1 98.12 79 ALA A O 1
ATOM 637 N N . THR A 1 80 ? -2.771 12.977 -3.953 1 97.94 80 THR A N 1
ATOM 638 C CA . THR A 1 80 ? -4.074 12.961 -4.605 1 97.94 80 THR A CA 1
ATOM 639 C C . THR A 1 80 ? -4.715 11.578 -4.5 1 97.94 80 THR A C 1
ATOM 641 O O . THR A 1 80 ? -4.152 10.586 -4.969 1 97.94 80 THR A O 1
ATOM 644 N N . ALA A 1 81 ? -5.852 11.547 -3.859 1 98.06 81 ALA A N 1
ATOM 645 C CA . ALA A 1 81 ? -6.648 10.32 -3.803 1 98.06 81 ALA A CA 1
ATOM 646 C C . ALA A 1 81 ? -7.559 10.203 -5.02 1 98.06 81 ALA A C 1
ATOM 648 O O . ALA A 1 81 ? -8.492 10.992 -5.184 1 98.06 81 ALA A O 1
ATOM 649 N N . THR A 1 82 ? -7.324 9.219 -5.863 1 97.94 82 THR A N 1
ATOM 650 C CA . THR A 1 82 ? -8.125 9.047 -7.074 1 97.94 82 THR A CA 1
ATOM 651 C C . THR A 1 82 ? -9.297 8.102 -6.816 1 97.94 82 THR A C 1
ATOM 653 O O . THR A 1 82 ? -10.25 8.07 -7.598 1 97.94 82 THR A O 1
ATOM 656 N N . GLU A 1 83 ? -9.227 7.281 -5.82 1 98.25 83 GLU A N 1
ATOM 657 C CA . GLU A 1 83 ? -10.297 6.379 -5.41 1 98.25 83 GLU A CA 1
ATOM 658 C C . GLU A 1 83 ? -10.375 6.273 -3.889 1 98.25 83 GLU A C 1
ATOM 660 O O . GLU A 1 83 ? -9.352 6.172 -3.213 1 98.25 83 GLU A O 1
ATOM 665 N N . ILE A 1 84 ? -11.562 6.34 -3.379 1 98.06 84 ILE A N 1
ATOM 666 C CA . ILE A 1 84 ? -11.797 6.203 -1.945 1 98.06 84 ILE A CA 1
ATOM 667 C C . ILE A 1 84 ? -12.781 5.066 -1.691 1 98.06 84 ILE A C 1
ATOM 669 O O . ILE A 1 84 ? -13.906 5.078 -2.205 1 98.06 84 ILE A O 1
ATOM 673 N N . LEU A 1 85 ? -12.305 4.051 -0.945 1 97.56 85 LEU A N 1
ATOM 674 C CA . LEU A 1 85 ? -13.07 2.857 -0.591 1 97.56 85 LEU A CA 1
ATOM 675 C C . LEU A 1 85 ? -13.477 2.889 0.879 1 97.56 85 LEU A C 1
ATOM 677 O O . LEU A 1 85 ? -12.664 3.232 1.743 1 97.56 85 LEU A O 1
ATOM 681 N N . GLU A 1 86 ? -14.742 2.549 1.09 1 96.88 86 GLU A N 1
ATOM 682 C CA . GLU A 1 86 ? -15.227 2.541 2.465 1 96.88 86 GLU A CA 1
ATOM 683 C C . GLU A 1 86 ? -15.625 1.133 2.902 1 96.88 86 GLU A C 1
ATOM 685 O O . GLU A 1 86 ? -16.25 0.394 2.137 1 9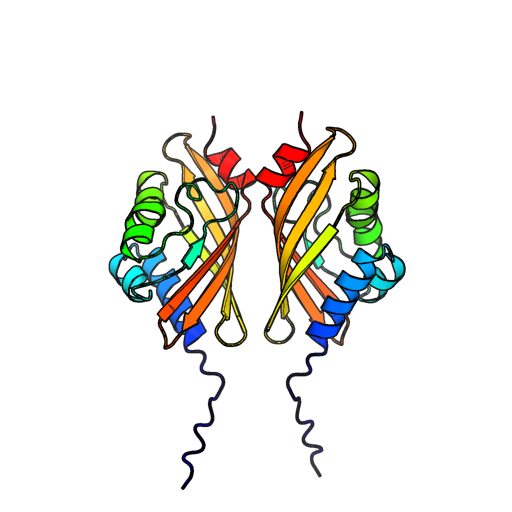6.88 86 GLU A O 1
ATOM 690 N N . SER A 1 87 ? -15.156 0.706 4.059 1 95.69 87 SER A N 1
ATOM 691 C CA . SER A 1 87 ? -15.516 -0.538 4.73 1 95.69 87 SER A CA 1
ATOM 692 C C . SER A 1 87 ? -15.781 -0.307 6.211 1 95.69 87 SER A C 1
ATOM 694 O O . SER A 1 87 ? -14.875 -0.422 7.039 1 95.69 87 SER A O 1
ATOM 696 N N . GLY A 1 88 ? -17 -0.057 6.496 1 94.19 88 GLY A N 1
ATOM 697 C CA . GLY A 1 88 ? -17.328 0.304 7.871 1 94.19 88 GLY A CA 1
ATOM 698 C C . GLY A 1 88 ? -16.609 1.559 8.336 1 94.19 88 GLY A C 1
ATOM 699 O O . GLY A 1 88 ? -16.688 2.604 7.691 1 94.19 88 GLY A O 1
ATOM 700 N N . ASP A 1 89 ? -15.844 1.435 9.406 1 97 89 ASP A N 1
ATOM 701 C CA . ASP A 1 89 ? -15.133 2.566 9.992 1 97 89 ASP A CA 1
ATOM 702 C C . ASP A 1 89 ? -13.727 2.701 9.414 1 97 89 ASP A C 1
ATOM 704 O O . ASP A 1 89 ? -12.898 3.445 9.938 1 97 89 ASP A O 1
ATOM 708 N N . THR A 1 90 ? -13.508 1.953 8.422 1 98.31 90 THR A N 1
ATOM 709 C CA . THR A 1 90 ? -12.227 2.02 7.727 1 98.31 90 THR A CA 1
ATOM 710 C C . THR A 1 90 ? -12.406 2.598 6.324 1 98.31 90 THR A C 1
ATOM 712 O O . THR A 1 90 ? -13.359 2.248 5.621 1 98.31 90 THR A O 1
ATOM 715 N N . VAL A 1 91 ? -11.602 3.568 5.949 1 98.62 91 VAL A N 1
ATOM 716 C CA . VAL A 1 91 ? -11.57 4.16 4.617 1 98.62 91 VAL A CA 1
ATOM 717 C C . VAL A 1 91 ? -10.195 3.955 3.986 1 98.62 91 VAL A C 1
ATOM 719 O O . VAL A 1 91 ? -9.172 4.215 4.621 1 98.62 91 VAL A O 1
ATOM 722 N N . VAL A 1 92 ? -10.18 3.404 2.795 1 98.88 92 VAL A N 1
ATOM 723 C CA . VAL A 1 92 ? -8.938 3.238 2.041 1 98.88 92 VAL A CA 1
ATOM 724 C C . VAL A 1 92 ? -8.906 4.223 0.875 1 98.88 92 VAL A C 1
ATOM 726 O O . VAL A 1 92 ? -9.812 4.23 0.034 1 98.88 92 VAL A O 1
ATOM 729 N N . ALA A 1 93 ? -7.93 5.098 0.849 1 98.88 93 ALA A N 1
ATOM 730 C CA . ALA A 1 93 ? -7.715 6.023 -0.26 1 98.88 93 ALA A CA 1
ATOM 731 C C . ALA A 1 93 ? -6.559 5.562 -1.141 1 98.88 93 ALA A C 1
ATOM 733 O O . ALA A 1 93 ? -5.461 5.293 -0.644 1 98.88 93 ALA A O 1
ATOM 734 N N . LEU A 1 94 ? -6.816 5.383 -2.381 1 98.88 94 LEU A N 1
ATOM 735 C CA . LEU A 1 94 ? -5.809 5.012 -3.371 1 98.88 94 LEU A CA 1
ATOM 736 C C . LEU A 1 94 ? -5.441 6.207 -4.246 1 98.88 94 LEU A C 1
ATOM 738 O O . LEU A 1 94 ? -6.316 6.984 -4.641 1 98.88 94 LEU A O 1
ATOM 742 N N . GLY A 1 95 ? -4.121 6.398 -4.492 1 98.75 95 GLY A N 1
ATOM 743 C CA . GLY A 1 95 ? -3.707 7.52 -5.32 1 98.75 95 GLY A CA 1
ATOM 744 C C . GLY A 1 95 ? -2.201 7.629 -5.473 1 98.75 95 GLY A C 1
ATOM 745 O O . GLY A 1 95 ? -1.505 6.613 -5.535 1 98.75 95 GLY A O 1
ATOM 746 N N . ARG A 1 96 ? -1.763 8.82 -5.707 1 98.81 96 ARG A N 1
ATOM 747 C CA . ARG A 1 96 ? -0.338 9.062 -5.914 1 98.81 96 ARG A CA 1
ATOM 748 C C . ARG A 1 96 ? 0.117 10.32 -5.188 1 98.81 96 ARG A C 1
ATOM 750 O O . ARG A 1 96 ? -0.65 11.273 -5.051 1 98.81 96 ARG A O 1
ATOM 757 N N . SER A 1 97 ? 1.312 10.266 -4.699 1 98.56 97 SER A N 1
ATOM 758 C CA . SER A 1 97 ? 2.014 11.438 -4.188 1 98.56 97 SER A CA 1
ATOM 759 C C . SER A 1 97 ? 3.08 11.914 -5.168 1 98.56 97 SER A C 1
ATOM 761 O O . SER A 1 97 ? 3.809 11.102 -5.746 1 98.56 97 SER A O 1
ATOM 763 N N . LYS A 1 98 ? 3.119 13.172 -5.371 1 98.62 98 LYS A N 1
ATOM 764 C CA . LYS A 1 98 ? 4.098 13.781 -6.266 1 98.62 98 LYS A CA 1
ATOM 765 C C . LYS A 1 98 ? 4.797 14.961 -5.59 1 98.62 98 LYS A C 1
ATOM 767 O O . LYS A 1 98 ? 4.277 15.531 -4.629 1 98.62 98 LYS A O 1
ATOM 772 N N . GLY A 1 99 ? 5.941 15.297 -6.043 1 98.62 99 GLY A N 1
ATOM 773 C CA . GLY A 1 99 ? 6.715 16.438 -5.562 1 98.62 99 GLY A CA 1
ATOM 774 C C . GLY A 1 99 ? 8.148 16.422 -6.051 1 98.62 99 GLY A C 1
ATOM 775 O O . GLY A 1 99 ? 8.594 15.461 -6.688 1 98.62 99 GLY A O 1
ATOM 776 N N . ILE A 1 100 ? 8.812 17.516 -5.852 1 98.81 100 ILE A N 1
ATOM 777 C CA . ILE A 1 100 ? 10.242 17.656 -6.133 1 98.81 100 ILE A CA 1
ATOM 778 C C . ILE A 1 100 ? 11.016 17.766 -4.82 1 98.81 100 ILE A C 1
ATOM 780 O O . ILE A 1 100 ? 10.758 18.656 -4.016 1 98.81 100 ILE A O 1
ATOM 784 N N . HIS A 1 101 ? 11.898 16.859 -4.613 1 98.81 101 HIS A N 1
ATOM 785 C CA . HIS A 1 101 ? 12.688 16.922 -3.387 1 98.81 101 HIS A CA 1
ATOM 786 C C . HIS A 1 101 ? 13.633 18.125 -3.408 1 98.81 101 HIS A C 1
ATOM 788 O O . HIS A 1 101 ? 14.406 18.297 -4.352 1 98.81 101 HIS A O 1
ATOM 794 N N . ARG A 1 102 ? 13.609 18.906 -2.363 1 98.62 102 ARG A N 1
ATOM 795 C CA . ARG A 1 102 ? 14.359 20.156 -2.361 1 98.62 102 ARG A CA 1
ATOM 796 C C . ARG A 1 102 ? 15.859 19.891 -2.314 1 98.62 102 ARG A C 1
ATOM 798 O O . ARG A 1 102 ? 16.656 20.641 -2.906 1 98.62 102 ARG A O 1
ATOM 805 N N . GLY A 1 103 ? 16.328 18.844 -1.727 1 98.25 103 GLY A N 1
ATOM 806 C CA . GLY A 1 103 ? 17.75 18.516 -1.585 1 98.25 103 GLY A CA 1
ATOM 807 C C . GLY A 1 103 ? 18.359 17.938 -2.846 1 98.25 103 GLY A C 1
ATOM 808 O O . GLY A 1 103 ? 19.469 18.312 -3.236 1 98.25 103 GLY A O 1
ATOM 809 N N . THR A 1 104 ? 17.625 17.125 -3.59 1 98.5 104 THR A N 1
ATOM 810 C CA . THR A 1 104 ? 18.188 16.406 -4.727 1 98.5 104 THR A CA 1
ATOM 811 C C . THR A 1 104 ? 17.672 16.984 -6.039 1 98.5 104 THR A C 1
ATOM 813 O O . THR A 1 104 ? 18.219 16.703 -7.109 1 98.5 104 THR A O 1
ATOM 816 N N . ARG A 1 105 ? 16.578 17.656 -5.965 1 98.44 105 ARG A N 1
ATOM 817 C CA . ARG A 1 105 ? 15.867 18.234 -7.098 1 98.44 105 ARG A CA 1
ATOM 818 C C . ARG A 1 105 ? 15.242 17.156 -7.973 1 98.44 105 ARG A C 1
ATOM 820 O O . ARG A 1 105 ? 14.805 17.438 -9.094 1 98.44 105 ARG A O 1
ATOM 827 N N . LYS A 1 106 ? 15.172 15.953 -7.535 1 98.69 106 LYS A N 1
ATOM 828 C CA . LYS A 1 106 ? 14.539 14.859 -8.273 1 98.69 106 LYS A CA 1
ATOM 829 C C . LYS A 1 106 ? 13.031 14.844 -8.031 1 98.69 106 LYS A C 1
ATOM 831 O O . LYS A 1 106 ? 12.562 15.281 -6.98 1 98.69 106 LYS A O 1
ATOM 836 N N . VAL A 1 107 ? 12.312 14.344 -9 1 98.44 107 VAL A N 1
ATOM 837 C CA . VAL A 1 107 ? 10.852 14.273 -8.961 1 98.44 107 VAL A CA 1
ATOM 838 C C . VAL A 1 107 ? 10.422 12.945 -8.336 1 98.44 107 VAL A C 1
ATOM 840 O O . VAL A 1 107 ? 11.008 11.898 -8.617 1 98.44 107 VAL A O 1
ATOM 843 N N . MET A 1 108 ? 9.461 13.055 -7.5 1 98.38 108 MET A N 1
ATOM 844 C CA . MET A 1 108 ? 8.781 11.883 -6.965 1 98.38 108 MET A CA 1
ATOM 845 C C . MET A 1 108 ? 7.395 11.719 -7.586 1 98.38 108 MET A C 1
ATOM 847 O O . MET A 1 108 ? 6.672 12.695 -7.762 1 98.38 108 MET A O 1
ATOM 851 N N . ASP A 1 109 ? 6.98 10.578 -7.977 1 98.75 109 ASP A N 1
ATOM 852 C CA . ASP A 1 109 ? 5.648 10.125 -8.359 1 98.75 109 ASP A CA 1
ATOM 853 C C . ASP A 1 109 ? 5.367 8.727 -7.824 1 98.75 109 ASP A C 1
ATOM 855 O O . ASP A 1 109 ? 5.629 7.727 -8.5 1 98.75 109 ASP A O 1
ATOM 859 N N . ALA A 1 110 ? 4.836 8.68 -6.633 1 98.75 110 ALA A N 1
ATOM 860 C CA . ALA A 1 110 ? 4.766 7.414 -5.914 1 98.75 110 ALA A CA 1
ATOM 861 C C . ALA A 1 110 ? 3.318 7.004 -5.66 1 98.75 110 ALA A C 1
ATOM 863 O O . ALA A 1 110 ? 2.527 7.785 -5.133 1 98.75 110 ALA A O 1
ATOM 864 N N . GLN A 1 111 ? 3.023 5.809 -6.043 1 98.25 111 GLN A N 1
ATOM 865 C CA . GLN A 1 111 ? 1.715 5.223 -5.773 1 98.25 111 GLN A CA 1
ATOM 866 C C . GLN A 1 111 ? 1.531 4.945 -4.285 1 98.25 111 GLN A C 1
ATOM 868 O O . GLN A 1 111 ? 2.471 4.523 -3.607 1 98.25 111 GLN A O 1
ATOM 873 N N . PHE A 1 112 ? 0.247 5.234 -3.752 1 98.88 112 PHE A N 1
ATOM 874 C CA . PHE A 1 112 ? 0.031 4.938 -2.34 1 98.88 112 PHE A CA 1
ATOM 875 C C . PHE A 1 112 ? -1.354 4.34 -2.121 1 98.88 112 PHE A C 1
ATOM 877 O O . PHE A 1 112 ? -2.258 4.539 -2.934 1 98.88 112 PHE A O 1
ATOM 884 N N . ALA A 1 113 ? -1.532 3.555 -1.154 1 98.94 113 ALA A N 1
ATOM 885 C CA . ALA A 1 113 ? -2.764 3.258 -0.428 1 98.94 113 ALA A CA 1
ATOM 886 C C . ALA A 1 113 ? -2.691 3.768 1.008 1 98.94 113 ALA A C 1
ATOM 888 O O . ALA A 1 113 ? -1.749 3.453 1.739 1 98.94 113 ALA A O 1
ATOM 889 N N . HIS A 1 114 ? -3.631 4.57 1.412 1 98.94 114 HIS A N 1
ATOM 890 C CA . HIS A 1 114 ? -3.787 5.07 2.773 1 98.94 114 HIS A CA 1
ATOM 891 C C . HIS A 1 114 ? -4.988 4.43 3.461 1 98.94 114 HIS A C 1
ATOM 893 O O . HIS A 1 114 ? -6.113 4.508 2.955 1 98.94 114 HIS A O 1
ATOM 899 N N . VAL A 1 115 ? -4.75 3.775 4.562 1 98.94 115 VAL A N 1
ATOM 900 C CA . VAL A 1 115 ? -5.832 3.17 5.332 1 98.94 115 VAL A CA 1
ATOM 901 C C . VAL A 1 115 ? -6.133 4.027 6.562 1 98.94 115 VAL A C 1
ATOM 903 O O . VAL A 1 115 ? -5.281 4.184 7.441 1 98.94 115 VAL A O 1
ATOM 906 N N . TRP A 1 116 ? -7.293 4.543 6.586 1 98.88 116 TRP A N 1
ATOM 907 C CA . TRP A 1 116 ? -7.777 5.406 7.656 1 98.88 116 TRP A CA 1
ATOM 908 C C . TRP A 1 116 ? -8.789 4.672 8.531 1 98.88 116 TRP A C 1
ATOM 910 O O . TRP A 1 116 ? -9.672 3.977 8.031 1 98.88 116 TRP A O 1
ATOM 920 N N . ARG A 1 117 ? -8.625 4.781 9.789 1 98.75 117 ARG A N 1
ATOM 921 C CA . ARG A 1 117 ? -9.617 4.309 10.75 1 98.75 117 ARG A CA 1
ATOM 922 C C . ARG A 1 117 ? -10.273 5.477 11.477 1 98.75 117 ARG A C 1
ATOM 924 O O . ARG A 1 117 ? -9.594 6.406 11.914 1 98.75 117 ARG A O 1
ATOM 931 N N . LEU A 1 118 ? -11.617 5.438 11.57 1 98.5 118 LEU A N 1
ATOM 932 C CA . LEU A 1 118 ? -12.359 6.551 12.148 1 98.5 118 LEU A CA 1
ATOM 933 C C . LEU A 1 118 ? -13.25 6.07 13.289 1 98.5 118 LEU A C 1
ATOM 935 O O . LEU A 1 118 ? -13.695 4.922 13.297 1 98.5 118 LEU A O 1
ATOM 939 N N . LYS A 1 119 ? -13.422 6.863 14.219 1 97.5 119 LYS A N 1
ATOM 940 C CA . LYS A 1 119 ? -14.359 6.711 15.328 1 97.5 119 LYS A CA 1
ATOM 941 C C . LYS A 1 119 ? -15.039 8.039 15.656 1 97.5 119 LYS A C 1
ATOM 943 O O . LYS A 1 119 ? -14.375 9.055 15.828 1 97.5 119 LYS A O 1
ATOM 948 N N . ASP A 1 120 ? -16.391 7.988 15.648 1 95.06 120 ASP A N 1
ATOM 949 C CA . ASP A 1 120 ? -17.188 9.156 16 1 95.06 120 ASP A CA 1
ATOM 950 C C . ASP A 1 120 ? -16.797 10.367 15.156 1 95.06 120 ASP A C 1
ATOM 952 O O . ASP A 1 120 ? -16.625 11.469 15.68 1 95.06 120 ASP A O 1
ATOM 956 N N . GLY A 1 121 ? -16.484 10.102 13.953 1 95.62 121 GLY A N 1
ATOM 957 C CA . GLY A 1 121 ? -16.281 11.164 12.984 1 95.62 121 GLY A CA 1
ATOM 958 C C . GLY A 1 121 ? -14.875 11.727 13 1 95.62 121 GLY A C 1
ATOM 959 O O . GLY A 1 121 ? -14.586 12.719 12.336 1 95.62 121 GLY A O 1
ATOM 960 N N . LYS A 1 122 ? -13.969 11.086 13.734 1 98.31 122 LYS A N 1
ATOM 961 C CA . LYS A 1 122 ? -12.578 11.531 13.812 1 98.31 122 LYS A CA 1
ATOM 962 C C . LYS A 1 122 ? -11.625 10.406 13.414 1 98.31 122 LYS A C 1
ATOM 964 O O . LYS A 1 122 ? -11.945 9.227 13.578 1 98.31 122 LYS A O 1
ATOM 969 N N . ILE A 1 123 ? -10.547 10.797 12.938 1 98.69 123 ILE A N 1
ATOM 970 C CA . ILE A 1 123 ? -9.508 9.844 12.562 1 98.69 123 ILE A CA 1
ATOM 971 C C . ILE A 1 123 ? -8.773 9.367 13.812 1 98.69 123 ILE A C 1
ATOM 973 O O . ILE A 1 123 ? -8.234 10.18 14.57 1 98.69 123 ILE A O 1
ATOM 977 N N . VAL A 1 124 ? -8.75 8.07 13.992 1 98.88 124 VAL A N 1
ATOM 978 C CA . VAL A 1 124 ? -8.078 7.512 15.156 1 98.88 124 VAL A CA 1
ATOM 979 C C . VAL A 1 124 ? -6.91 6.633 14.711 1 98.88 124 VAL A C 1
ATOM 981 O O . VAL A 1 124 ? -6.086 6.215 15.523 1 98.88 124 VAL A O 1
ATOM 984 N N . GLY A 1 125 ? -6.801 6.328 13.406 1 98.88 125 GLY A N 1
ATOM 985 C CA . GLY A 1 125 ? -5.742 5.48 12.891 1 98.88 125 GLY A CA 1
ATOM 986 C C . GLY A 1 125 ? -5.375 5.793 11.453 1 98.88 125 GLY A C 1
ATOM 987 O O . GLY A 1 125 ? -6.234 6.176 10.656 1 98.88 125 GLY A O 1
ATOM 988 N N . PHE A 1 126 ? -4.184 5.617 11.156 1 98.94 126 PHE A N 1
ATOM 989 C CA . PHE A 1 126 ? -3.643 5.766 9.805 1 98.94 126 PHE A CA 1
ATOM 990 C C . PHE A 1 126 ? -2.504 4.781 9.57 1 98.94 126 PHE A C 1
ATOM 992 O O . PHE A 1 126 ? -1.632 4.613 10.422 1 98.94 126 PHE A O 1
ATOM 999 N N . GLN A 1 127 ? -2.551 4.098 8.461 1 98.94 127 GLN A N 1
ATOM 1000 C CA . GLN A 1 127 ? -1.452 3.277 7.965 1 98.94 127 GLN A CA 1
ATOM 1001 C C . GLN A 1 127 ? -1.161 3.58 6.496 1 98.94 127 GLN A C 1
ATOM 1003 O O . GLN A 1 127 ? -2.029 3.408 5.641 1 98.94 127 GLN A O 1
ATOM 1008 N N . GLN A 1 128 ? 0.032 4.082 6.23 1 98.94 128 GLN A N 1
ATOM 1009 C CA . GLN A 1 128 ? 0.464 4.387 4.871 1 98.94 128 GLN A CA 1
ATOM 1010 C C . GLN A 1 128 ? 1.076 3.158 4.203 1 98.94 128 GLN A C 1
ATOM 1012 O O . GLN A 1 128 ? 1.835 2.416 4.832 1 98.94 128 GLN A O 1
ATOM 1017 N N . TYR A 1 129 ? 0.759 2.826 3.031 1 98.94 129 TYR A N 1
ATOM 1018 C CA . TYR A 1 129 ? 1.476 2 2.066 1 98.94 129 TYR A CA 1
ATOM 1019 C C . TYR A 1 129 ? 1.882 2.814 0.845 1 98.94 129 TYR A C 1
ATOM 1021 O O . TYR A 1 129 ? 1.034 3.422 0.187 1 98.94 129 TYR A O 1
ATOM 1029 N N . ILE A 1 130 ? 3.156 2.842 0.529 1 98.94 130 ILE A N 1
ATOM 1030 C CA . ILE A 1 130 ? 3.613 3.693 -0.563 1 98.94 130 ILE A CA 1
ATOM 1031 C C . ILE A 1 130 ? 4.832 3.061 -1.234 1 98.94 130 ILE A C 1
ATOM 1033 O O . ILE A 1 130 ? 5.531 2.246 -0.627 1 98.94 130 ILE A O 1
ATOM 1037 N N . ASP A 1 131 ? 5.051 3.348 -2.506 1 98.81 131 ASP A N 1
ATOM 1038 C CA . ASP A 1 131 ? 6.242 2.932 -3.238 1 98.81 131 ASP A CA 1
ATOM 1039 C C . ASP A 1 131 ? 7.504 3.52 -2.613 1 98.81 131 ASP A C 1
ATOM 1041 O O . ASP A 1 131 ? 8.062 4.496 -3.123 1 98.81 131 ASP A O 1
ATOM 1045 N N . THR A 1 132 ? 8.008 2.85 -1.601 1 98.75 132 THR A N 1
ATOM 1046 C CA . THR A 1 132 ? 9.094 3.379 -0.788 1 98.75 132 THR A CA 1
ATOM 1047 C C . THR A 1 132 ? 10.375 3.479 -1.604 1 98.75 132 THR A C 1
ATOM 1049 O O . THR A 1 132 ? 11.195 4.379 -1.382 1 98.75 132 THR A O 1
ATOM 1052 N N . LEU A 1 133 ? 10.602 2.598 -2.518 1 98.69 133 LEU A N 1
ATOM 1053 C CA . LEU A 1 133 ? 11.789 2.699 -3.359 1 98.69 133 LEU A CA 1
ATOM 1054 C C . LEU A 1 133 ? 11.711 3.932 -4.258 1 98.69 133 LEU A C 1
ATOM 1056 O O . LEU A 1 133 ? 12.703 4.645 -4.422 1 98.69 133 LEU A O 1
ATOM 1060 N N . GLY A 1 134 ? 10.516 4.125 -4.863 1 98.56 134 GLY A N 1
ATOM 1061 C CA . GLY A 1 134 ? 10.344 5.328 -5.664 1 98.56 134 GLY A CA 1
ATOM 1062 C C . GLY A 1 134 ? 10.625 6.602 -4.887 1 98.56 134 GLY A C 1
ATOM 1063 O O . GLY A 1 134 ? 11.273 7.516 -5.402 1 98.56 134 GLY A O 1
ATOM 1064 N N . VAL A 1 135 ? 10.148 6.66 -3.623 1 98.75 135 VAL A N 1
ATOM 1065 C CA . VAL A 1 135 ? 10.406 7.812 -2.766 1 98.75 135 VAL A CA 1
ATOM 1066 C C . VAL A 1 135 ? 11.906 7.914 -2.475 1 98.75 135 VAL A C 1
ATOM 1068 O O . VAL A 1 135 ? 12.492 8.992 -2.578 1 98.75 135 VAL A O 1
ATOM 1071 N N . HIS A 1 136 ? 12.484 6.797 -2.105 1 98.44 136 HIS A N 1
ATOM 1072 C CA . HIS A 1 136 ? 13.906 6.75 -1.785 1 98.44 136 HIS A CA 1
ATOM 1073 C C . HIS A 1 136 ? 14.75 7.254 -2.951 1 98.44 136 HIS A C 1
ATOM 1075 O O . HIS A 1 136 ? 15.68 8.039 -2.754 1 98.44 136 HIS A O 1
ATOM 1081 N N . GLN A 1 137 ? 14.445 6.832 -4.125 1 98.12 137 GLN A N 1
ATOM 1082 C CA . GLN A 1 137 ? 15.195 7.227 -5.309 1 98.12 137 GLN A CA 1
ATOM 1083 C C . GLN A 1 137 ? 15.133 8.734 -5.531 1 98.12 137 GLN A C 1
ATOM 1085 O O . GLN A 1 137 ? 16.078 9.336 -6.035 1 98.12 137 GLN A O 1
ATOM 1090 N N . ALA A 1 138 ? 14.055 9.328 -5.09 1 98.56 138 ALA A N 1
ATOM 1091 C CA . ALA A 1 138 ? 13.875 10.766 -5.25 1 98.56 138 ALA A CA 1
ATOM 1092 C C . ALA A 1 138 ? 14.625 11.531 -4.16 1 98.56 138 ALA A C 1
ATOM 1094 O O . ALA A 1 138 ? 14.859 12.734 -4.289 1 98.56 138 ALA A O 1
ATOM 1095 N N . THR A 1 139 ? 14.992 10.859 -3.039 1 98.19 139 THR A N 1
ATOM 1096 C CA . THR A 1 139 ? 15.469 11.586 -1.87 1 98.19 139 THR A CA 1
ATOM 1097 C C . THR A 1 139 ? 16.969 11.336 -1.654 1 98.19 139 THR A C 1
ATOM 1099 O O . THR A 1 139 ? 17.594 12 -0.828 1 98.19 139 THR A O 1
ATOM 1102 N N . VAL A 1 140 ? 17.516 10.359 -2.375 1 95.12 140 VAL A N 1
ATOM 1103 C CA . VAL A 1 140 ? 18.938 10.07 -2.205 1 95.12 140 VAL A CA 1
ATOM 1104 C C . VAL A 1 140 ? 19.703 10.477 -3.463 1 95.12 140 VAL A C 1
ATOM 1106 O O . VAL A 1 140 ? 19.141 10.477 -4.562 1 95.12 140 VAL A O 1
ATOM 1109 N N . SER A 1 141 ? 21 10.875 -3.342 1 85.25 141 SER A N 1
ATOM 1110 C CA . SER A 1 141 ? 21.859 11.359 -4.41 1 85.25 141 SER A CA 1
ATOM 1111 C C . SER A 1 141 ? 22.359 10.219 -5.285 1 85.25 141 SER A C 1
ATOM 1113 O O . SER A 1 141 ? 22.516 9.094 -4.812 1 85.25 141 SER A O 1
ATOM 1115 N N . MET B 1 1 ? -44.219 -12.297 -7.207 1 30.23 1 MET B N 1
ATOM 1116 C CA . MET B 1 1 ? -43.719 -11.578 -6.035 1 30.23 1 MET B CA 1
ATOM 1117 C C . MET B 1 1 ? -42.281 -11.156 -6.242 1 30.23 1 MET B C 1
ATOM 1119 O O . MET B 1 1 ? -41.5 -11.891 -6.836 1 30.23 1 MET B O 1
ATOM 1123 N N . PRO B 1 2 ? -42.062 -9.812 -6.262 1 36.28 2 PRO B N 1
ATOM 1124 C CA . PRO B 1 2 ? -40.656 -9.508 -6.574 1 36.28 2 PRO B CA 1
ATOM 1125 C C . PRO B 1 2 ? -39.688 -10.219 -5.648 1 36.28 2 PRO B C 1
ATOM 1127 O O . PRO B 1 2 ? -39.969 -10.406 -4.465 1 36.28 2 PRO B O 1
ATOM 1130 N N . GLN B 1 3 ? -39.156 -11.305 -6.074 1 32.59 3 GLN B N 1
ATOM 1131 C CA . GLN B 1 3 ? -38.125 -11.938 -5.254 1 32.59 3 GLN B CA 1
ATOM 1132 C C . GLN B 1 3 ? -37.156 -10.906 -4.68 1 32.59 3 GLN B C 1
ATOM 1134 O O . GLN B 1 3 ? -36.531 -10.156 -5.43 1 32.59 3 GLN B O 1
ATOM 1139 N N . ASN B 1 4 ? -37.469 -10.242 -3.654 1 34.22 4 ASN B N 1
ATOM 1140 C CA . ASN B 1 4 ? -36.562 -9.336 -2.953 1 34.22 4 ASN B CA 1
ATOM 1141 C C . ASN B 1 4 ? -35.188 -9.945 -2.764 1 34.22 4 ASN B C 1
ATOM 1143 O O . ASN B 1 4 ? -35.031 -10.875 -1.968 1 34.22 4 ASN B O 1
ATOM 1147 N N . ILE B 1 5 ? -34.406 -10.281 -3.756 1 39.25 5 ILE B N 1
ATOM 1148 C CA . ILE B 1 5 ? -33 -10.664 -3.674 1 39.25 5 ILE B CA 1
ATOM 1149 C C . ILE B 1 5 ? -32.281 -9.805 -2.631 1 39.25 5 ILE B C 1
ATOM 1151 O O . ILE B 1 5 ? -32.094 -8.602 -2.828 1 39.25 5 ILE B O 1
ATOM 1155 N N . SER B 1 6 ? -32.75 -9.883 -1.479 1 37.56 6 SER B N 1
ATOM 1156 C CA . SER B 1 6 ? -32.031 -9.32 -0.343 1 37.56 6 SER B CA 1
ATOM 1157 C C . SER B 1 6 ? -30.516 -9.484 -0.504 1 37.56 6 SER B C 1
ATOM 1159 O O . SER B 1 6 ? -30.016 -10.609 -0.526 1 37.56 6 SER B O 1
ATOM 1161 N N . HIS B 1 7 ? -29.797 -8.82 -1.376 1 39.53 7 HIS B N 1
ATOM 1162 C CA . HIS B 1 7 ? -28.328 -8.828 -1.479 1 39.53 7 HIS B CA 1
ATOM 1163 C C . HIS B 1 7 ? -27.688 -8.68 -0.109 1 39.53 7 HIS B C 1
ATOM 1165 O O . HIS B 1 7 ? -27.703 -7.594 0.476 1 39.53 7 HIS B O 1
ATOM 1171 N N . THR B 1 8 ? -28.062 -9.312 0.865 1 44.34 8 THR B N 1
ATOM 1172 C CA . THR B 1 8 ? -27.156 -9.336 1.997 1 44.34 8 THR B CA 1
ATOM 1173 C C . THR B 1 8 ? -25.703 -9.133 1.529 1 44.34 8 THR B C 1
ATOM 1175 O O . THR B 1 8 ? -25.219 -9.859 0.662 1 44.34 8 THR B O 1
ATOM 1178 N N . PRO B 1 9 ? -25.141 -8.016 1.64 1 50.5 9 PRO B N 1
ATOM 1179 C CA . PRO B 1 9 ? -23.844 -7.766 1.011 1 50.5 9 PRO B CA 1
ATOM 1180 C C . PRO B 1 9 ? -22.922 -8.984 1.043 1 50.5 9 PRO B C 1
ATOM 1182 O O . PRO B 1 9 ? -22.688 -9.555 2.111 1 50.5 9 PRO B O 1
ATOM 1185 N N . SER B 1 10 ? -23.141 -10.039 0.335 1 57.84 10 SER B N 1
ATOM 1186 C CA . SER B 1 10 ? -22.562 -11.383 0.245 1 57.84 10 SER B CA 1
ATOM 1187 C C . SER B 1 10 ? -21.047 -11.336 0.372 1 57.84 10 SER B C 1
ATOM 1189 O O . SER B 1 10 ? -20.391 -10.469 -0.219 1 57.84 10 SER B O 1
ATOM 1191 N N . ASN B 1 11 ? -20.516 -11.688 1.634 1 81.44 11 ASN B N 1
ATOM 1192 C CA . ASN B 1 11 ? -19.109 -11.914 1.933 1 81.44 11 ASN B CA 1
ATOM 1193 C C . ASN B 1 11 ? -18.453 -12.836 0.902 1 81.44 11 ASN B C 1
ATOM 1195 O O . ASN B 1 11 ? -17.453 -13.492 1.191 1 81.44 11 ASN B O 1
ATOM 1199 N N . GLU B 1 12 ? -19.125 -12.875 -0.213 1 89.69 12 GLU B N 1
ATOM 1200 C CA . GLU B 1 12 ? -18.656 -13.797 -1.245 1 89.69 12 GLU B CA 1
ATOM 1201 C C . GLU B 1 12 ? -17.297 -13.359 -1.793 1 89.69 12 GLU B C 1
ATOM 1203 O O . GLU B 1 12 ? -16.406 -14.195 -1.98 1 89.69 12 GLU B O 1
ATOM 1208 N N . ASN B 1 13 ? -17.203 -12.062 -2.033 1 95.81 13 ASN B N 1
ATOM 1209 C CA . ASN B 1 13 ? -15.938 -11.578 -2.557 1 95.81 13 ASN B CA 1
ATOM 1210 C C . ASN B 1 13 ? -14.797 -11.805 -1.564 1 95.81 13 ASN B C 1
ATOM 1212 O O . ASN B 1 13 ? -13.711 -12.227 -1.949 1 95.81 13 ASN B O 1
ATOM 1216 N N . ARG B 1 14 ? -15.094 -11.508 -0.343 1 96.19 14 ARG B N 1
ATOM 1217 C CA . ARG B 1 14 ? -14.109 -11.742 0.707 1 96.19 14 ARG B CA 1
ATOM 1218 C C . ARG B 1 14 ? -13.695 -13.211 0.754 1 96.19 14 ARG B C 1
ATOM 1220 O O . ARG B 1 14 ? -12.516 -13.523 0.937 1 96.19 14 ARG B O 1
ATOM 1227 N N . ASN B 1 15 ? -14.625 -14.109 0.629 1 96.38 15 ASN B N 1
ATOM 1228 C CA . ASN B 1 15 ? -14.344 -15.539 0.654 1 96.38 15 ASN B CA 1
ATOM 1229 C C . ASN B 1 15 ? -13.438 -15.953 -0.501 1 96.38 15 ASN B C 1
ATOM 1231 O O . ASN B 1 15 ? -12.555 -16.797 -0.332 1 96.38 15 ASN B O 1
ATOM 1235 N N . VAL B 1 16 ? -13.727 -15.414 -1.674 1 97.56 16 VAL B N 1
ATOM 1236 C CA . VAL B 1 16 ? -12.875 -15.688 -2.828 1 97.56 16 VAL B CA 1
ATOM 1237 C C . VAL B 1 16 ? -11.43 -15.305 -2.51 1 97.56 16 VAL B C 1
ATOM 1239 O O . VAL B 1 16 ? -10.508 -16.094 -2.752 1 97.56 16 VAL B O 1
ATOM 1242 N N . ILE B 1 17 ? -11.234 -14.156 -1.954 1 98.12 17 ILE B N 1
ATOM 1243 C CA . ILE B 1 17 ? -9.898 -13.648 -1.667 1 98.12 17 ILE B CA 1
ATOM 1244 C C . ILE B 1 17 ? -9.258 -14.477 -0.554 1 98.12 17 ILE B C 1
ATOM 1246 O O . ILE B 1 17 ? -8.07 -14.797 -0.616 1 98.12 17 ILE B O 1
ATOM 1250 N N . GLN B 1 18 ? -10.031 -14.82 0.439 1 97.44 18 GLN B N 1
ATOM 1251 C CA . GLN B 1 18 ? -9.508 -15.695 1.486 1 97.44 18 GLN B CA 1
ATOM 1252 C C . GLN B 1 18 ? -9.047 -17.031 0.911 1 97.44 18 GLN B C 1
ATOM 1254 O O . GLN B 1 18 ? -7.984 -17.531 1.275 1 97.44 18 GLN B O 1
ATOM 1259 N N . ARG B 1 19 ? -9.852 -17.594 0.011 1 97.25 19 ARG B N 1
ATOM 1260 C CA . ARG B 1 19 ? -9.477 -18.844 -0.629 1 97.25 19 ARG B CA 1
ATOM 1261 C C . ARG B 1 19 ? -8.188 -18.703 -1.422 1 97.25 19 ARG B C 1
ATOM 1263 O O . ARG B 1 19 ? -7.359 -19.609 -1.451 1 97.25 19 ARG B O 1
ATOM 1270 N N . LEU B 1 20 ? -8.055 -17.578 -2.064 1 97.81 20 LEU B N 1
ATOM 1271 C CA . LEU B 1 20 ? -6.84 -17.328 -2.826 1 97.81 20 LEU B CA 1
ATOM 1272 C C . LEU B 1 20 ? -5.613 -17.344 -1.917 1 97.81 20 LEU B C 1
ATOM 1274 O O . LEU B 1 20 ? -4.633 -18.047 -2.207 1 97.81 20 LEU B O 1
ATOM 1278 N N . TYR B 1 21 ? -5.648 -16.609 -0.816 1 97.81 21 TYR B N 1
ATOM 1279 C CA . TYR B 1 21 ? -4.516 -16.562 0.099 1 97.81 21 TYR B CA 1
ATOM 1280 C C . TYR B 1 21 ? -4.254 -17.938 0.704 1 97.81 21 TYR B C 1
ATOM 1282 O O . TYR B 1 21 ? -3.098 -18.328 0.893 1 97.81 21 TYR B O 1
ATOM 1290 N N . ASP B 1 22 ? -5.32 -18.688 1.028 1 97.19 22 ASP B N 1
ATOM 1291 C CA . ASP B 1 22 ? -5.172 -20.047 1.554 1 97.19 22 ASP B CA 1
ATOM 1292 C C . ASP B 1 22 ? -4.48 -20.953 0.539 1 97.19 22 ASP B C 1
ATOM 1294 O O . ASP B 1 22 ? -3.617 -21.75 0.902 1 97.19 22 ASP B O 1
ATOM 1298 N N . ALA B 1 23 ? -4.922 -20.875 -0.701 1 96.75 23 ALA B N 1
ATOM 1299 C CA . ALA B 1 23 ? -4.312 -21.656 -1.767 1 96.75 23 ALA B CA 1
ATOM 1300 C C . ALA B 1 23 ? -2.83 -21.328 -1.912 1 96.75 23 ALA B C 1
ATOM 1302 O O . ALA B 1 23 ? -1.999 -22.234 -2.049 1 96.75 23 ALA B O 1
ATOM 1303 N N . PHE B 1 24 ? -2.529 -20.078 -1.862 1 93.62 24 PHE B N 1
ATOM 1304 C CA . PHE B 1 24 ? -1.143 -19.625 -1.944 1 93.62 24 PHE B CA 1
ATOM 1305 C C . PHE B 1 24 ? -0.331 -20.172 -0.775 1 93.62 24 PHE B C 1
ATOM 1307 O O . PHE B 1 24 ? 0.784 -20.672 -0.963 1 93.62 24 PHE B O 1
ATOM 1314 N N . ALA B 1 25 ? -0.821 -20.156 0.392 1 93.88 25 ALA B N 1
ATOM 1315 C CA . ALA B 1 25 ? -0.145 -20.594 1.608 1 93.88 25 ALA B CA 1
ATOM 1316 C C . ALA B 1 25 ? 0.178 -22.078 1.546 1 93.88 25 ALA B C 1
ATOM 1318 O O . ALA B 1 25 ? 1.184 -22.531 2.104 1 93.88 25 ALA B O 1
ATOM 1319 N N . ARG B 1 26 ? -0.588 -22.797 0.829 1 95.06 26 ARG B N 1
ATOM 1320 C CA . ARG B 1 26 ? -0.366 -24.234 0.749 1 95.06 26 ARG B CA 1
ATOM 1321 C C . ARG B 1 26 ? 0.394 -24.594 -0.521 1 95.06 26 ARG B C 1
ATOM 1323 O O . ARG B 1 26 ? 0.535 -25.781 -0.847 1 95.06 26 ARG B O 1
ATOM 1330 N N . GLY B 1 27 ? 0.76 -23.641 -1.302 1 93.19 27 GLY B N 1
ATOM 1331 C CA . GLY B 1 27 ? 1.532 -23.875 -2.51 1 93.19 27 GLY B CA 1
ATOM 1332 C C . GLY B 1 27 ? 0.697 -24.422 -3.654 1 93.19 27 GLY B C 1
ATOM 1333 O O . GLY B 1 27 ? 1.228 -25.047 -4.574 1 93.19 27 GLY B O 1
ATOM 1334 N N . ASP B 1 28 ? -0.61 -24.219 -3.562 1 96 28 ASP B N 1
ATOM 1335 C CA . ASP B 1 28 ? -1.529 -24.688 -4.594 1 96 28 ASP B CA 1
ATOM 1336 C C . ASP B 1 28 ? -1.803 -23.594 -5.629 1 96 28 ASP B C 1
ATOM 1338 O O . ASP B 1 28 ? -2.859 -22.969 -5.602 1 96 28 ASP B O 1
ATOM 1342 N N . GLY B 1 29 ? -0.914 -23.516 -6.566 1 95.06 29 GLY B N 1
ATOM 1343 C CA . GLY B 1 29 ? -1.022 -22.5 -7.598 1 95.06 29 GLY B CA 1
ATOM 1344 C C . GLY B 1 29 ? -2.238 -22.688 -8.484 1 95.06 29 GLY B C 1
ATOM 1345 O O . GLY B 1 29 ? -2.854 -21.703 -8.914 1 95.06 29 GLY B O 1
ATOM 1346 N N . THR B 1 30 ? -2.584 -23.891 -8.742 1 96.38 30 THR B N 1
ATOM 1347 C CA . THR B 1 30 ? -3.744 -24.188 -9.578 1 96.38 30 THR B CA 1
ATOM 1348 C C . THR B 1 30 ? -5.016 -23.609 -8.953 1 96.38 30 THR B C 1
ATOM 1350 O O . THR B 1 30 ? -5.801 -22.938 -9.625 1 96.38 30 THR B O 1
ATOM 1353 N N . ALA B 1 31 ? -5.223 -23.875 -7.691 1 97.5 31 ALA B N 1
ATOM 1354 C CA . ALA B 1 31 ? -6.398 -23.359 -6.988 1 97.5 31 ALA B CA 1
ATOM 1355 C C . ALA B 1 31 ? -6.41 -21.844 -6.961 1 97.5 31 ALA B C 1
ATOM 1357 O O . ALA B 1 31 ? -7.465 -21.219 -7.09 1 97.5 31 ALA B O 1
ATOM 1358 N N . ALA B 1 32 ? -5.25 -21.203 -6.727 1 97.38 32 ALA B N 1
ATOM 1359 C CA . ALA B 1 32 ? -5.168 -19.75 -6.723 1 97.38 32 ALA B CA 1
ATOM 1360 C C . ALA B 1 32 ? -5.578 -19.172 -8.078 1 97.38 32 ALA B C 1
ATOM 1362 O O . ALA B 1 32 ? -6.371 -18.234 -8.141 1 97.38 32 ALA B O 1
ATOM 1363 N N . LEU B 1 33 ? -5.074 -19.766 -9.117 1 97.62 33 LEU B N 1
ATOM 1364 C CA . LEU B 1 33 ? -5.336 -19.266 -10.469 1 97.62 33 LEU B CA 1
ATOM 1365 C C . LEU B 1 33 ? -6.793 -19.484 -10.852 1 97.62 33 LEU B C 1
ATOM 1367 O O . LEU B 1 33 ? -7.352 -18.719 -11.641 1 97.62 33 LEU B O 1
ATOM 1371 N N . ALA B 1 34 ? -7.457 -20.484 -10.312 1 97.62 34 ALA B N 1
ATOM 1372 C CA . ALA B 1 34 ? -8.852 -20.797 -10.602 1 97.62 34 ALA B CA 1
ATOM 1373 C C . ALA B 1 34 ? -9.773 -19.672 -10.141 1 97.62 34 ALA B C 1
ATOM 1375 O O . ALA B 1 34 ? -10.906 -19.562 -10.609 1 97.62 34 ALA B O 1
ATOM 1376 N N . GLU B 1 35 ? -9.32 -18.859 -9.203 1 98.31 35 GLU B N 1
ATOM 1377 C CA . GLU B 1 35 ? -10.125 -17.75 -8.695 1 98.31 35 GLU B CA 1
ATOM 1378 C C . GLU B 1 35 ? -10.117 -16.562 -9.664 1 98.31 35 GLU B C 1
ATOM 1380 O O . GLU B 1 35 ? -10.906 -15.633 -9.516 1 98.31 35 GLU B O 1
ATOM 1385 N N . MET B 1 36 ? -9.344 -16.578 -10.734 1 98.62 36 MET B N 1
ATOM 1386 C CA . MET B 1 36 ? -9.117 -15.438 -11.609 1 98.62 36 MET B CA 1
ATOM 1387 C C . MET B 1 36 ? -9.953 -15.547 -12.875 1 98.62 36 MET B C 1
ATOM 1389 O O . MET B 1 36 ? -10.156 -16.641 -13.398 1 98.62 36 MET B O 1
ATOM 1393 N N . HIS B 1 37 ? -10.422 -14.43 -13.305 1 98.5 37 HIS B N 1
ATOM 1394 C CA . HIS B 1 37 ? -11.047 -14.359 -14.617 1 98.5 37 HIS B CA 1
ATOM 1395 C C . HIS B 1 37 ? -10.023 -14.609 -15.727 1 98.5 37 HIS B C 1
ATOM 1397 O O . HIS B 1 37 ? -8.836 -14.336 -15.547 1 98.5 37 HIS B O 1
ATOM 1403 N N . GLU B 1 38 ? -10.508 -15.062 -16.797 1 98.25 38 GLU B N 1
ATOM 1404 C CA . GLU B 1 38 ? -9.617 -15.383 -17.906 1 98.25 38 GLU B CA 1
ATOM 1405 C C . GLU B 1 38 ? -8.898 -14.133 -18.422 1 98.25 38 GLU B C 1
ATOM 1407 O O . GLU B 1 38 ? -7.785 -14.219 -18.938 1 98.25 38 GLU B O 1
ATOM 1412 N N . THR B 1 39 ? -9.633 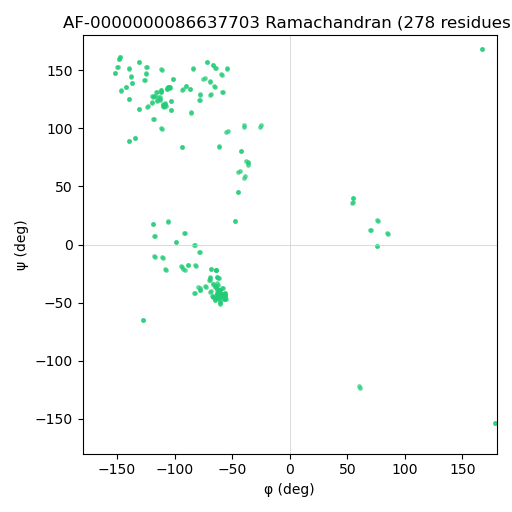-13.031 -18.328 1 97.56 39 THR B N 1
ATOM 1413 C CA . THR B 1 39 ? -9.008 -11.734 -18.594 1 97.56 39 THR B CA 1
ATOM 1414 C C . THR B 1 39 ? -8.969 -10.891 -17.328 1 97.56 39 THR B C 1
ATOM 1416 O O . THR B 1 39 ? -9.961 -10.797 -16.594 1 97.56 39 THR B O 1
ATOM 1419 N N . LEU B 1 40 ? -7.789 -10.453 -17.062 1 98.12 40 LEU B N 1
ATOM 1420 C CA . LEU B 1 40 ? -7.684 -9.609 -15.867 1 98.12 40 LEU B CA 1
ATOM 1421 C C . LEU B 1 40 ? -6.602 -8.555 -16.047 1 98.12 40 LEU B C 1
ATOM 1423 O O . LEU B 1 40 ? -5.824 -8.609 -17 1 98.12 40 LEU B O 1
ATOM 1427 N N . HIS B 1 41 ? -6.688 -7.523 -15.219 1 98.81 41 HIS B N 1
ATOM 1428 C CA . HIS B 1 41 ? -5.684 -6.473 -15.102 1 98.81 41 HIS B CA 1
ATOM 1429 C C . HIS B 1 41 ? -4.961 -6.551 -13.758 1 98.81 41 HIS B C 1
ATOM 1431 O O . HIS B 1 41 ? -5.488 -6.102 -12.742 1 98.81 41 HIS B O 1
ATOM 1437 N N . TRP B 1 42 ? -3.789 -7.137 -13.797 1 98.88 42 TRP B N 1
ATOM 1438 C CA . TRP B 1 42 ? -2.955 -7.363 -12.617 1 98.88 42 TRP B CA 1
ATOM 1439 C C . TRP B 1 42 ? -1.722 -6.465 -12.648 1 98.88 42 TRP B C 1
ATOM 1441 O O . TRP B 1 42 ? -0.919 -6.535 -13.578 1 98.88 42 TRP B O 1
ATOM 1451 N N . ASN B 1 43 ? -1.633 -5.613 -11.609 1 98.94 43 ASN B N 1
ATOM 1452 C CA . ASN B 1 43 ? -0.453 -4.766 -11.492 1 98.94 43 ASN B CA 1
ATOM 1453 C C . ASN B 1 43 ? 0.298 -5.027 -10.188 1 98.94 43 ASN B C 1
ATOM 1455 O O . ASN B 1 43 ? -0.275 -4.91 -9.102 1 98.94 43 ASN B O 1
ATOM 1459 N N . GLU B 1 44 ? 1.601 -5.395 -10.359 1 98.88 44 GLU B N 1
ATOM 1460 C CA . GLU B 1 44 ? 2.506 -5.273 -9.227 1 98.88 44 GLU B CA 1
ATOM 1461 C C . GLU B 1 44 ? 2.83 -3.809 -8.93 1 98.88 44 GLU B C 1
ATOM 1463 O O . GLU B 1 44 ? 2.629 -2.941 -9.781 1 98.88 44 GLU B O 1
ATOM 1468 N N . ALA B 1 45 ? 3.23 -3.51 -7.703 1 98.88 45 ALA B N 1
ATOM 1469 C CA . ALA B 1 45 ? 3.564 -2.143 -7.309 1 98.88 45 ALA B CA 1
ATOM 1470 C C . ALA B 1 45 ? 4.621 -1.548 -8.234 1 98.88 45 ALA B C 1
ATOM 1472 O O . ALA B 1 45 ? 5.484 -2.268 -8.75 1 98.88 45 ALA B O 1
ATOM 1473 N N . ASP B 1 46 ? 4.508 -0.189 -8.32 1 97.88 46 ASP B N 1
ATOM 1474 C CA . ASP B 1 46 ? 5.613 0.501 -8.977 1 97.88 46 ASP B CA 1
ATOM 1475 C C . ASP B 1 46 ? 6.938 0.205 -8.273 1 97.88 46 ASP B C 1
ATOM 1477 O O . ASP B 1 46 ? 7.008 0.209 -7.043 1 97.88 46 ASP B O 1
ATOM 1481 N N . ASN B 1 47 ? 7.965 -0.17 -9.039 1 97.94 47 ASN B N 1
ATOM 1482 C CA . ASN B 1 47 ? 9.336 -0.402 -8.594 1 97.94 47 ASN B CA 1
ATOM 1483 C C . ASN B 1 47 ? 9.461 -1.73 -7.852 1 97.94 47 ASN B C 1
ATOM 1485 O O . ASN B 1 47 ? 10.523 -2.041 -7.305 1 97.94 47 ASN B O 1
ATOM 1489 N N . PHE B 1 48 ? 8.367 -2.514 -7.652 1 98.56 48 PHE B N 1
ATOM 1490 C CA . PHE B 1 48 ? 8.508 -3.904 -7.234 1 98.56 48 PHE B CA 1
ATOM 1491 C C . PHE B 1 48 ? 9.203 -4.727 -8.312 1 98.56 48 PHE B C 1
ATOM 1493 O O . PHE B 1 48 ? 9.008 -4.488 -9.508 1 98.56 48 PHE B O 1
ATOM 1500 N N . MET B 1 49 ? 9.859 -5.723 -7.957 1 97.81 49 MET B N 1
ATOM 1501 C CA . MET B 1 49 ? 10.766 -6.426 -8.859 1 97.81 49 MET B CA 1
ATOM 1502 C C . MET B 1 49 ? 9.992 -7.148 -9.961 1 97.81 49 MET B C 1
ATOM 1504 O O . MET B 1 49 ? 10.539 -7.438 -11.023 1 97.81 49 MET B O 1
ATOM 1508 N N . TYR B 1 50 ? 8.75 -7.445 -9.812 1 98.69 50 TYR B N 1
ATOM 1509 C CA . TYR B 1 50 ? 7.992 -8.164 -10.828 1 98.69 50 TYR B CA 1
ATOM 1510 C C . TYR B 1 50 ? 7.039 -7.23 -11.562 1 98.69 50 TYR B C 1
ATOM 1512 O O . TYR B 1 50 ? 6.051 -7.676 -12.148 1 98.69 50 TYR B O 1
ATOM 1520 N N . SER B 1 51 ? 7.27 -5.93 -11.523 1 98.81 51 SER B N 1
ATOM 1521 C CA . SER B 1 51 ? 6.43 -4.969 -12.234 1 98.81 51 SER B CA 1
ATOM 1522 C C . SER B 1 51 ? 6.848 -4.844 -13.695 1 98.81 51 SER B C 1
ATOM 1524 O O . SER B 1 51 ? 6.215 -4.125 -14.469 1 98.81 51 SER B O 1
ATOM 1526 N N . ASP B 1 52 ? 7.84 -5.547 -14.125 1 98.56 52 ASP B N 1
ATOM 1527 C CA . ASP B 1 52 ? 8.43 -5.441 -15.453 1 98.56 52 ASP B CA 1
ATOM 1528 C C . ASP B 1 52 ? 7.426 -5.852 -16.531 1 98.56 52 ASP B C 1
ATOM 1530 O O . ASP B 1 52 ? 7.543 -5.434 -17.688 1 98.56 52 ASP B O 1
ATOM 1534 N N . ARG B 1 53 ? 6.402 -6.613 -16.281 1 98.44 53 ARG B N 1
ATOM 1535 C CA . ARG B 1 53 ? 5.438 -7.098 -17.266 1 98.44 53 ARG B CA 1
ATOM 1536 C C . ARG B 1 53 ? 4.035 -6.594 -16.953 1 98.44 53 ARG B C 1
ATOM 1538 O O . ARG B 1 53 ? 3.047 -7.148 -17.438 1 98.44 53 ARG B O 1
ATOM 1545 N N . ASN B 1 54 ? 3.975 -5.59 -16.156 1 98.75 54 ASN B N 1
ATOM 1546 C CA . ASN B 1 54 ? 2.684 -4.961 -15.898 1 98.75 54 ASN B CA 1
ATOM 1547 C C . ASN B 1 54 ? 2.057 -4.43 -17.188 1 98.75 54 ASN B C 1
ATOM 1549 O O . ASN B 1 54 ? 2.758 -3.904 -18.047 1 98.75 54 ASN B O 1
ATOM 1553 N N . PRO B 1 55 ? 0.813 -4.441 -17.312 1 98.81 55 PRO B N 1
ATOM 1554 C CA . PRO B 1 55 ? -0.098 -5.32 -16.578 1 98.81 55 PRO B CA 1
ATOM 1555 C C . PRO B 1 55 ? -0.059 -6.766 -17.078 1 98.81 55 PRO B C 1
ATOM 1557 O O . PRO B 1 55 ? 0.132 -7.004 -18.266 1 98.81 55 PRO B O 1
ATOM 1560 N N . TYR B 1 56 ? -0.179 -7.691 -16.141 1 98.88 56 TYR B N 1
ATOM 1561 C CA . TYR B 1 56 ? -0.474 -9.07 -16.516 1 98.88 56 TYR B CA 1
ATOM 1562 C C . TYR B 1 56 ? -1.952 -9.242 -16.844 1 98.88 56 TYR B C 1
ATOM 1564 O O . TYR B 1 56 ? -2.818 -8.867 -16.047 1 98.88 56 TYR B O 1
ATOM 1572 N N . THR B 1 57 ? -2.283 -9.828 -17.984 1 98.81 57 THR B N 1
ATOM 1573 C CA . THR B 1 57 ? -3.652 -9.695 -18.469 1 98.81 57 THR B CA 1
ATOM 1574 C C . THR B 1 57 ? -4.328 -11.062 -18.547 1 98.81 57 THR B C 1
ATOM 1576 O O . THR B 1 57 ? -5.391 -11.195 -19.156 1 98.81 57 THR B O 1
ATOM 1579 N N . SER B 1 58 ? -3.693 -12.094 -18.062 1 98.62 58 SER B N 1
ATOM 1580 C CA . SER B 1 58 ? -4.281 -13.43 -17.984 1 98.62 58 SER B CA 1
ATOM 1581 C C . SER B 1 58 ? -3.744 -14.195 -16.781 1 98.62 58 SER B C 1
ATOM 1583 O O . SER B 1 58 ? -2.67 -13.875 -16.266 1 98.62 58 SER B O 1
ATOM 1585 N N . PRO B 1 59 ? -4.492 -15.242 -16.344 1 98.5 59 PRO B N 1
ATOM 1586 C CA . PRO B 1 59 ? -3.984 -16.078 -15.266 1 98.5 59 PRO B CA 1
ATOM 1587 C C . PRO B 1 59 ? -2.635 -16.719 -15.594 1 98.5 59 PRO B C 1
ATOM 1589 O O . PRO B 1 59 ? -1.767 -16.812 -14.727 1 98.5 59 PRO B O 1
ATOM 1592 N N . GLN B 1 60 ? -2.463 -17.109 -16.797 1 98.25 60 GLN B N 1
ATOM 1593 C CA . GLN B 1 60 ? -1.192 -17.688 -17.203 1 98.25 60 GLN B CA 1
ATOM 1594 C C . GLN B 1 60 ? -0.055 -16.688 -17.078 1 98.25 60 GLN B C 1
ATOM 1596 O O . GLN B 1 60 ? 1.044 -17.031 -16.641 1 98.25 60 GLN B O 1
ATOM 1601 N N . ALA B 1 61 ? -0.327 -15.445 -17.5 1 98.75 61 ALA B N 1
ATOM 1602 C CA . ALA B 1 61 ? 0.682 -14.398 -17.359 1 98.75 61 ALA B CA 1
ATOM 1603 C C . ALA B 1 61 ? 1.056 -14.188 -15.898 1 98.75 61 ALA B C 1
ATOM 1605 O O . ALA B 1 61 ? 2.23 -13.992 -15.57 1 98.75 61 ALA B O 1
ATOM 1606 N N . VAL B 1 62 ? 0.114 -14.188 -15.023 1 98.69 62 VAL B N 1
ATOM 1607 C CA . VAL B 1 62 ? 0.355 -14.047 -13.586 1 98.69 62 VAL B CA 1
ATOM 1608 C C . VAL B 1 62 ? 1.154 -15.242 -13.078 1 98.69 62 VAL B C 1
ATOM 1610 O O . VAL B 1 62 ? 2.131 -15.078 -12.344 1 98.69 62 VAL B O 1
ATOM 1613 N N . ALA B 1 63 ? 0.757 -16.453 -13.477 1 98.19 63 ALA B N 1
ATOM 1614 C CA . ALA B 1 63 ? 1.438 -17.672 -13.062 1 98.19 63 ALA B CA 1
ATOM 1615 C C . ALA B 1 63 ? 2.92 -17.625 -13.43 1 98.19 63 ALA B C 1
ATOM 1617 O O . ALA B 1 63 ? 3.779 -17.922 -12.594 1 98.19 63 ALA B O 1
ATOM 1618 N N . GLU B 1 64 ? 3.215 -17.188 -14.586 1 98.19 64 GLU B N 1
ATOM 1619 C CA . GLU B 1 64 ? 4.59 -17.188 -15.086 1 98.19 64 GLU B CA 1
ATOM 1620 C C . GLU B 1 64 ? 5.359 -15.977 -14.578 1 98.19 64 GLU B C 1
ATOM 1622 O O . GLU B 1 64 ? 6.527 -16.094 -14.195 1 98.19 64 GLU B O 1
ATOM 1627 N N . GLY B 1 65 ? 4.711 -14.883 -14.586 1 98.5 65 GLY B N 1
ATOM 1628 C CA . GLY B 1 65 ? 5.406 -13.625 -14.352 1 98.5 65 GLY B CA 1
ATOM 1629 C C . GLY B 1 65 ? 5.496 -13.258 -12.883 1 98.5 65 GLY B C 1
ATOM 1630 O O . GLY B 1 65 ? 6.293 -12.398 -12.5 1 98.5 65 GLY B O 1
ATOM 1631 N N . VAL B 1 66 ? 4.664 -13.867 -12.039 1 98.25 66 VAL B N 1
ATOM 1632 C CA . VAL B 1 66 ? 4.645 -13.484 -10.633 1 98.25 66 VAL B CA 1
ATOM 1633 C C . VAL B 1 66 ? 4.82 -14.719 -9.758 1 98.25 66 VAL B C 1
ATOM 1635 O O . VAL B 1 66 ? 5.879 -14.914 -9.148 1 98.25 66 VAL B O 1
ATOM 1638 N N . PHE B 1 67 ? 3.863 -15.68 -9.758 1 97.25 67 PHE B N 1
ATOM 1639 C CA . PHE B 1 67 ? 3.889 -16.812 -8.844 1 97.25 67 PHE B CA 1
ATOM 1640 C C . PHE B 1 67 ? 5.109 -17.688 -9.094 1 97.25 67 PHE B C 1
ATOM 1642 O O . PHE B 1 67 ? 5.793 -18.094 -8.156 1 97.25 67 PHE B O 1
ATOM 1649 N N . GLY B 1 68 ? 5.344 -17.969 -10.344 1 97.25 68 GLY B N 1
ATOM 1650 C CA . GLY B 1 68 ? 6.512 -18.781 -10.68 1 97.25 68 GLY B CA 1
ATOM 1651 C C . GLY B 1 68 ? 7.816 -18.141 -10.242 1 97.25 68 GLY B C 1
ATOM 1652 O O . GLY B 1 68 ? 8.711 -18.828 -9.75 1 97.25 68 GLY B O 1
ATOM 1653 N N . ARG B 1 69 ? 7.887 -16.859 -10.398 1 98.25 69 ARG B N 1
ATOM 1654 C CA . ARG B 1 69 ? 9.109 -16.172 -10.023 1 98.25 69 ARG B CA 1
ATOM 1655 C C . ARG B 1 69 ? 9.242 -16.078 -8.508 1 98.25 69 ARG B C 1
ATOM 1657 O O . ARG B 1 69 ? 10.352 -16.141 -7.969 1 98.25 69 ARG B O 1
ATOM 1664 N N . LEU B 1 70 ? 8.188 -15.906 -7.793 1 97.94 70 LEU B N 1
ATOM 1665 C CA . LEU B 1 70 ? 8.227 -15.953 -6.336 1 97.94 70 LEU B CA 1
ATOM 1666 C C . LEU B 1 70 ? 8.797 -17.281 -5.855 1 97.94 70 LEU B C 1
ATOM 1668 O O . LEU B 1 70 ? 9.68 -17.312 -4.992 1 97.94 70 LEU B O 1
ATOM 1672 N N . VAL B 1 71 ? 8.312 -18.375 -6.426 1 95.75 71 VAL B N 1
ATOM 1673 C CA . VAL B 1 71 ? 8.75 -19.719 -6.051 1 95.75 71 VAL B CA 1
ATOM 1674 C C . VAL B 1 71 ? 10.227 -19.891 -6.391 1 95.75 71 VAL B C 1
ATOM 1676 O O . VAL B 1 71 ? 10.977 -20.5 -5.621 1 95.75 71 VAL B O 1
ATOM 1679 N N . THR B 1 72 ? 10.641 -19.297 -7.469 1 97.81 72 THR B N 1
ATOM 1680 C CA . THR B 1 72 ? 12.008 -19.469 -7.953 1 97.81 72 THR B CA 1
ATOM 1681 C C . THR B 1 72 ? 12.977 -18.609 -7.141 1 97.81 72 THR B C 1
ATOM 1683 O O . THR B 1 72 ? 14.055 -19.062 -6.762 1 97.81 72 THR B O 1
ATOM 1686 N N . ASP B 1 73 ? 12.594 -17.469 -6.809 1 98.56 73 ASP B N 1
ATOM 1687 C CA . ASP B 1 73 ? 13.539 -16.469 -6.289 1 98.56 73 ASP B CA 1
ATOM 1688 C C . ASP B 1 73 ? 13.578 -16.5 -4.762 1 98.56 73 ASP B C 1
ATOM 1690 O O . ASP B 1 73 ? 14.523 -16 -4.156 1 98.56 73 ASP B O 1
ATOM 1694 N N . TRP B 1 74 ? 12.547 -17.062 -4.16 1 98.44 74 TRP B N 1
ATOM 1695 C CA . TRP B 1 74 ? 12.43 -16.922 -2.711 1 98.44 74 TRP B CA 1
ATOM 1696 C C . TRP B 1 74 ? 12.305 -18.281 -2.041 1 98.44 74 TRP B C 1
ATOM 1698 O O . TRP B 1 74 ? 11.609 -19.172 -2.553 1 98.44 74 TRP B O 1
ATOM 1708 N N . GLU B 1 75 ? 12.922 -18.391 -0.926 1 98.38 75 GLU B N 1
ATOM 1709 C CA . GLU B 1 75 ? 12.711 -19.484 0.013 1 98.38 75 GLU B CA 1
ATOM 1710 C C . GLU B 1 75 ? 11.664 -19.109 1.062 1 98.38 75 GLU B C 1
ATOM 1712 O O . GLU B 1 75 ? 11.711 -18.031 1.637 1 98.38 75 GLU B O 1
ATOM 1717 N N . ASN B 1 76 ? 10.695 -20.062 1.298 1 97.19 76 ASN B N 1
ATOM 1718 C CA . ASN B 1 76 ? 9.672 -19.906 2.326 1 97.19 76 ASN B CA 1
ATOM 1719 C C . ASN B 1 76 ? 8.898 -18.594 2.145 1 97.19 76 ASN B C 1
ATOM 1721 O O . ASN B 1 76 ? 8.672 -17.875 3.109 1 97.19 76 ASN B O 1
ATOM 1725 N N . TYR B 1 77 ? 8.633 -18.312 0.958 1 98 77 TYR B N 1
ATOM 1726 C CA . TYR B 1 77 ? 7.852 -17.094 0.713 1 98 77 TYR B CA 1
ATOM 1727 C C . TYR B 1 77 ? 6.441 -17.234 1.282 1 98 77 TYR B C 1
ATOM 1729 O O . TYR B 1 77 ? 5.785 -18.266 1.092 1 98 77 TYR B O 1
ATOM 1737 N N . GLU B 1 78 ? 5.973 -16.188 1.938 1 97.88 78 GLU B N 1
ATOM 1738 C CA . GLU B 1 78 ? 4.613 -16.094 2.459 1 97.88 78 GLU B CA 1
ATOM 1739 C C . GLU B 1 78 ? 4.02 -14.711 2.189 1 97.88 78 GLU B C 1
ATOM 1741 O O . GLU B 1 78 ? 4.719 -13.703 2.268 1 97.88 78 GLU B O 1
ATOM 1746 N N . ALA B 1 79 ? 2.803 -14.711 1.819 1 98.19 79 ALA B N 1
ATOM 1747 C CA . ALA B 1 79 ? 1.954 -13.523 1.889 1 98.19 79 ALA B CA 1
ATOM 1748 C C . ALA B 1 79 ? 0.765 -13.758 2.816 1 98.19 79 ALA B C 1
ATOM 1750 O O . ALA B 1 79 ? -0.168 -14.484 2.471 1 98.19 79 ALA B O 1
ATOM 1751 N N . THR B 1 80 ? 0.798 -13.133 3.949 1 98 80 THR B N 1
ATOM 1752 C CA . THR B 1 80 ? -0.243 -13.336 4.953 1 98 80 THR B CA 1
ATOM 1753 C C . THR B 1 80 ? -1.127 -12.102 5.07 1 98 80 THR B C 1
ATOM 1755 O O . THR B 1 80 ? -0.641 -11.016 5.391 1 98 80 THR B O 1
ATOM 1758 N N . ALA B 1 81 ? -2.381 -12.289 4.781 1 98.19 81 ALA B N 1
ATOM 1759 C CA . ALA B 1 81 ? -3.365 -11.227 4.984 1 98.19 81 ALA B CA 1
ATOM 1760 C C . ALA B 1 81 ? -3.893 -11.242 6.418 1 98.19 81 ALA B C 1
ATOM 1762 O O . ALA B 1 81 ? -4.59 -12.172 6.82 1 98.19 81 ALA B O 1
ATOM 1763 N N . THR B 1 82 ? -3.594 -10.211 7.188 1 97.94 82 THR B N 1
ATOM 1764 C CA . THR B 1 82 ? -4.023 -10.148 8.578 1 97.94 82 THR B CA 1
ATOM 1765 C C . THR B 1 82 ? -5.371 -9.445 8.703 1 97.94 82 THR B C 1
ATOM 1767 O O . THR B 1 82 ? -6.047 -9.555 9.727 1 97.94 82 THR B O 1
ATOM 1770 N N . GLU B 1 83 ? -5.738 -8.656 7.742 1 98.31 83 GLU B N 1
ATOM 1771 C CA . GLU B 1 83 ? -7.027 -7.965 7.684 1 98.31 83 GLU B CA 1
ATOM 1772 C C . GLU B 1 83 ? -7.562 -7.918 6.254 1 98.31 83 GLU B C 1
ATOM 1774 O O . GLU B 1 83 ? -6.812 -7.648 5.312 1 98.31 83 GLU B O 1
ATOM 1779 N N . ILE B 1 84 ? -8.812 -8.203 6.105 1 98.12 84 ILE B N 1
ATOM 1780 C CA . ILE B 1 84 ? -9.477 -8.148 4.809 1 98.12 84 ILE B CA 1
ATOM 1781 C C . ILE B 1 84 ? -10.68 -7.211 4.883 1 98.12 84 ILE B C 1
ATOM 1783 O O . ILE B 1 84 ? -11.578 -7.406 5.703 1 98.12 84 ILE B O 1
ATOM 1787 N N . LEU B 1 85 ? -10.625 -6.141 4.066 1 97.62 85 LEU B N 1
ATOM 1788 C CA . LEU B 1 85 ? -11.656 -5.113 3.98 1 97.62 85 LEU B CA 1
ATOM 1789 C C . LEU B 1 85 ? -12.461 -5.254 2.691 1 97.62 85 LEU B C 1
ATOM 1791 O O . LEU B 1 85 ? -11.891 -5.473 1.62 1 97.62 85 LEU B O 1
ATOM 1795 N N . GLU B 1 86 ? -13.766 -5.156 2.867 1 96.88 86 GLU B N 1
ATOM 1796 C CA . GLU B 1 86 ? -14.625 -5.27 1.692 1 96.88 86 GLU B CA 1
ATOM 1797 C C . GLU B 1 86 ? -15.367 -3.963 1.426 1 96.88 86 GLU B C 1
ATOM 1799 O O . GLU B 1 86 ? -15.852 -3.318 2.357 1 96.88 86 GLU B O 1
ATOM 1804 N N . SER B 1 87 ? -15.336 -3.494 0.198 1 95.62 87 SER B N 1
ATOM 1805 C CA . SER B 1 87 ? -16.094 -2.348 -0.306 1 95.62 87 SER B CA 1
ATOM 1806 C C . SER B 1 87 ? -16.734 -2.658 -1.653 1 95.62 87 SER B C 1
ATOM 1808 O O . SER B 1 87 ? -16.141 -2.42 -2.703 1 95.62 87 SER B O 1
ATOM 1810 N N . GLY B 1 88 ? -17.922 -3.123 -1.584 1 94.06 88 GLY B N 1
ATOM 1811 C CA . GLY B 1 88 ? -18.547 -3.564 -2.816 1 94.06 88 GLY B CA 1
ATOM 1812 C C . GLY B 1 88 ? -17.797 -4.691 -3.502 1 94.06 88 GLY B C 1
ATOM 1813 O O . GLY B 1 88 ? -17.516 -5.723 -2.885 1 94.06 88 GLY B O 1
ATOM 1814 N N . ASP B 1 89 ? -17.422 -4.465 -4.742 1 97 89 ASP B N 1
ATOM 1815 C CA . ASP B 1 89 ? -16.734 -5.473 -5.539 1 97 89 ASP B CA 1
ATOM 1816 C C . ASP B 1 89 ? -15.211 -5.344 -5.398 1 97 89 ASP B C 1
ATOM 1818 O O . ASP B 1 89 ? -14.461 -5.934 -6.172 1 97 89 ASP B O 1
ATOM 1822 N N . THR B 1 90 ? -14.859 -4.547 -4.488 1 98.31 90 THR B N 1
ATOM 1823 C CA . THR B 1 90 ? -13.438 -4.367 -4.195 1 98.31 90 THR B CA 1
ATOM 1824 C C . THR B 1 90 ? -13.102 -4.93 -2.816 1 98.31 90 THR B C 1
ATOM 1826 O O . THR B 1 90 ? -13.844 -4.734 -1.857 1 98.31 90 THR B O 1
ATOM 1829 N N . VAL B 1 91 ? -12.062 -5.723 -2.727 1 98.62 91 VAL B N 1
ATOM 1830 C CA . VAL B 1 91 ? -11.547 -6.266 -1.475 1 98.62 91 VAL B CA 1
ATOM 1831 C C . VAL B 1 91 ? -10.102 -5.801 -1.268 1 98.62 91 VAL B C 1
ATOM 1833 O O . VAL B 1 91 ? -9.281 -5.887 -2.18 1 98.62 91 VAL B O 1
ATOM 1836 N N . VAL B 1 92 ? -9.828 -5.227 -0.116 1 98.88 92 VAL B N 1
ATOM 1837 C CA . VAL B 1 92 ? -8.477 -4.824 0.25 1 98.88 92 VAL B CA 1
ATOM 1838 C C . VAL B 1 92 ? -7.934 -5.758 1.33 1 98.88 92 VAL B C 1
ATOM 1840 O O . VAL B 1 92 ? -8.539 -5.898 2.396 1 98.88 92 VAL B O 1
ATOM 1843 N N . ALA B 1 93 ? -6.855 -6.438 1.053 1 98.94 93 ALA B N 1
ATOM 1844 C CA . ALA B 1 93 ? -6.164 -7.277 2.025 1 98.94 93 ALA B CA 1
ATOM 1845 C C . ALA B 1 93 ? -4.902 -6.598 2.543 1 98.94 93 ALA B C 1
ATOM 1847 O O . ALA B 1 93 ? -4.066 -6.145 1.757 1 98.94 93 ALA B O 1
ATOM 1848 N N . LEU B 1 94 ? -4.812 -6.441 3.801 1 98.94 94 LEU B N 1
ATOM 1849 C CA . LEU B 1 94 ? -3.646 -5.871 4.465 1 98.94 94 LEU B CA 1
ATOM 1850 C C . LEU B 1 94 ? -2.836 -6.957 5.164 1 98.94 94 LEU B C 1
ATOM 1852 O O . LEU B 1 94 ? -3.404 -7.863 5.777 1 98.94 94 LEU B O 1
ATOM 1856 N N . GLY B 1 95 ? -1.484 -6.906 5.012 1 98.75 95 GLY B N 1
ATOM 1857 C CA . GLY B 1 95 ? -0.658 -7.914 5.656 1 98.75 95 GLY B CA 1
ATOM 1858 C C . GLY B 1 95 ? 0.822 -7.746 5.363 1 98.75 95 GLY B C 1
ATOM 1859 O O . GLY B 1 95 ? 1.314 -6.625 5.25 1 98.75 95 GLY B O 1
ATOM 1860 N N . ARG B 1 96 ? 1.512 -8.844 5.43 1 98.81 96 ARG B N 1
ATOM 1861 C CA . ARG B 1 96 ? 2.955 -8.82 5.211 1 98.81 96 ARG B CA 1
ATOM 1862 C C . ARG B 1 96 ? 3.398 -9.992 4.348 1 98.81 96 ARG B C 1
ATOM 1864 O O . ARG B 1 96 ? 2.814 -11.078 4.418 1 98.81 96 ARG B O 1
ATOM 1871 N N . SER B 1 97 ? 4.367 -9.727 3.539 1 98.56 97 SER B N 1
ATOM 1872 C CA . SER B 1 97 ? 5.098 -10.773 2.818 1 98.56 97 SER B CA 1
ATOM 1873 C C . SER B 1 97 ? 6.465 -11.023 3.443 1 98.56 97 SER B C 1
ATOM 1875 O O . SER B 1 97 ? 7.164 -10.078 3.82 1 98.56 97 SER B O 1
ATOM 1877 N N . LYS B 1 98 ? 6.789 -12.25 3.584 1 98.69 98 LYS B N 1
ATOM 1878 C CA . LYS B 1 98 ? 8.078 -12.648 4.141 1 98.69 98 LYS B CA 1
ATOM 1879 C C . LYS B 1 98 ? 8.75 -13.695 3.258 1 98.69 98 LYS B C 1
ATOM 1881 O O . LYS B 1 98 ? 8.086 -14.375 2.473 1 98.69 98 LYS B O 1
ATOM 1886 N N . GLY B 1 99 ? 10.023 -13.805 3.354 1 98.62 99 GLY B N 1
ATOM 1887 C CA . GLY B 1 99 ? 10.812 -14.797 2.639 1 98.62 99 GLY B CA 1
ATOM 1888 C C . GLY B 1 99 ? 12.305 -14.516 2.689 1 98.62 99 GLY B C 1
ATOM 1889 O O . GLY B 1 99 ? 12.727 -13.469 3.191 1 98.62 99 GLY B O 1
ATOM 1890 N N . ILE B 1 100 ? 13.062 -15.484 2.275 1 98.81 100 ILE B N 1
ATOM 1891 C CA . ILE B 1 100 ? 14.508 -15.352 2.127 1 98.81 100 ILE B CA 1
ATOM 1892 C C . ILE B 1 100 ? 14.875 -15.359 0.645 1 98.81 100 ILE B C 1
ATOM 1894 O O . ILE B 1 100 ? 14.57 -16.312 -0.074 1 98.81 100 ILE B O 1
ATOM 1898 N N . HIS B 1 101 ? 15.484 -14.312 0.214 1 98.81 101 HIS B N 1
ATOM 1899 C CA . HIS B 1 101 ? 15.883 -14.273 -1.189 1 98.81 101 HIS B CA 1
ATOM 1900 C C . HIS B 1 101 ? 17 -15.273 -1.475 1 98.81 101 HIS B C 1
ATOM 1902 O O . HIS B 1 101 ? 18.031 -15.273 -0.8 1 98.81 101 HIS B O 1
ATOM 1908 N N . ARG B 1 102 ? 16.812 -16.078 -2.48 1 98.62 102 ARG B N 1
ATOM 1909 C CA . ARG B 1 102 ? 17.75 -17.172 -2.732 1 98.62 102 ARG B CA 1
ATOM 1910 C C . ARG B 1 102 ? 19.094 -16.641 -3.201 1 98.62 102 ARG B C 1
ATOM 1912 O O . ARG B 1 102 ? 20.141 -17.203 -2.875 1 98.62 102 ARG B O 1
ATOM 1919 N N . GLY B 1 103 ? 19.188 -15.539 -3.873 1 98.25 103 GLY B N 1
ATOM 1920 C CA . GLY B 1 103 ? 20.422 -14.984 -4.41 1 98.25 103 GLY B CA 1
ATOM 1921 C C . GLY B 1 103 ? 21.25 -14.266 -3.367 1 98.25 103 GLY B C 1
ATOM 1922 O O . GLY B 1 103 ? 22.469 -14.43 -3.322 1 98.25 103 GLY B O 1
ATOM 1923 N N . THR B 1 104 ? 20.625 -13.57 -2.432 1 98.5 104 THR B N 1
ATOM 1924 C CA . THR B 1 104 ? 21.359 -12.727 -1.489 1 98.5 104 THR B CA 1
ATOM 1925 C C . THR B 1 104 ? 21.359 -13.352 -0.095 1 98.5 104 THR B C 1
ATOM 1927 O O . THR B 1 104 ? 22.125 -12.938 0.773 1 98.5 104 THR B O 1
ATOM 1930 N N . ARG B 1 105 ? 20.406 -14.211 0.141 1 98.44 105 ARG B N 1
ATOM 1931 C CA . ARG B 1 105 ? 20.172 -14.883 1.416 1 98.44 105 ARG B CA 1
ATOM 1932 C C . ARG B 1 105 ? 19.641 -13.898 2.459 1 98.44 105 ARG B C 1
ATOM 1934 O O . ARG B 1 105 ? 19.609 -14.211 3.65 1 98.44 105 ARG B O 1
ATOM 1941 N N . LYS B 1 106 ? 19.25 -12.75 2.09 1 98.69 106 LYS B N 1
ATOM 1942 C CA . LYS B 1 106 ? 18.672 -11.766 3.004 1 98.69 106 LYS B CA 1
ATOM 1943 C C . LYS B 1 106 ? 17.172 -12.023 3.209 1 98.69 106 LYS B C 1
ATOM 1945 O O . LYS B 1 106 ? 16.5 -12.57 2.328 1 98.69 106 LYS B O 1
ATOM 1950 N N . VAL B 1 107 ? 16.688 -11.641 4.363 1 98.44 107 VAL B N 1
ATOM 1951 C CA . VAL B 1 107 ? 15.289 -11.836 4.75 1 98.44 107 VAL B CA 1
ATOM 1952 C C . VAL B 1 107 ? 14.461 -10.625 4.32 1 98.44 107 VAL B C 1
ATOM 1954 O O . VAL B 1 107 ? 14.906 -9.484 4.453 1 98.44 107 VAL B O 1
ATOM 1957 N N . MET B 1 108 ? 13.352 -10.93 3.787 1 98.31 108 MET B N 1
ATOM 1958 C CA . MET B 1 108 ? 12.344 -9.914 3.504 1 98.31 108 MET B CA 1
ATOM 1959 C C . MET B 1 108 ? 11.195 -9.984 4.508 1 98.31 108 MET B C 1
ATOM 1961 O O . MET B 1 108 ? 10.742 -11.078 4.859 1 98.31 108 MET B O 1
ATOM 1965 N N . ASP B 1 109 ? 10.711 -8.93 5.035 1 98.69 109 ASP B N 1
ATOM 1966 C CA . ASP B 1 109 ? 9.492 -8.711 5.805 1 98.69 109 ASP B CA 1
ATOM 1967 C C . ASP B 1 109 ? 8.82 -7.398 5.41 1 98.69 109 ASP B C 1
ATOM 1969 O O . ASP B 1 109 ? 9.086 -6.355 6.012 1 98.69 109 ASP B O 1
ATOM 1973 N N . ALA B 1 110 ? 7.957 -7.48 4.43 1 98.75 110 ALA B N 1
ATOM 1974 C CA . ALA B 1 110 ? 7.457 -6.262 3.797 1 98.75 110 ALA B CA 1
ATOM 1975 C C . ALA B 1 110 ? 5.949 -6.133 3.98 1 98.75 110 ALA B C 1
ATOM 1977 O O . ALA B 1 110 ? 5.195 -7.062 3.684 1 98.75 110 ALA B O 1
ATOM 1978 N N . GLN B 1 111 ? 5.555 -5.004 4.461 1 98.19 111 GLN B N 1
ATOM 1979 C CA . GLN B 1 111 ? 4.141 -4.68 4.59 1 98.19 111 GLN B CA 1
ATOM 1980 C C . GLN B 1 111 ? 3.496 -4.477 3.223 1 98.19 111 GLN B C 1
ATOM 1982 O O . GLN B 1 111 ? 4.109 -3.898 2.322 1 98.19 111 GLN B O 1
ATOM 1987 N N . PHE B 1 112 ? 2.186 -5 3.076 1 98.88 112 PHE B N 1
ATOM 1988 C CA . PHE B 1 112 ? 1.518 -4.789 1.798 1 98.88 112 PHE B CA 1
ATOM 1989 C C . PHE B 1 112 ? 0.047 -4.445 2.004 1 98.88 112 PHE B C 1
ATOM 1991 O O . PHE B 1 112 ? -0.532 -4.777 3.041 1 98.88 112 PHE B O 1
ATOM 1998 N N . ALA B 1 113 ? -0.517 -3.723 1.145 1 98.94 113 ALA B N 1
ATOM 1999 C CA . ALA B 1 113 ? -1.938 -3.66 0.813 1 98.94 113 ALA B CA 1
ATOM 2000 C C . ALA B 1 113 ? -2.197 -4.188 -0.594 1 98.94 113 ALA B C 1
ATOM 2002 O O . ALA B 1 113 ? -1.577 -3.734 -1.559 1 98.94 113 ALA B O 1
ATOM 2003 N N . HIS B 1 114 ? -3.068 -5.164 -0.721 1 98.94 114 HIS B N 1
ATOM 2004 C CA . HIS B 1 114 ? -3.521 -5.723 -1.989 1 98.94 114 HIS B CA 1
ATOM 2005 C C . HIS B 1 114 ? -4.965 -5.324 -2.281 1 98.94 114 HIS B C 1
ATOM 2007 O O . HIS B 1 114 ? -5.859 -5.59 -1.477 1 98.94 114 HIS B O 1
ATOM 2013 N N . VAL B 1 115 ? -5.168 -4.66 -3.393 1 98.94 115 VAL B N 1
ATOM 2014 C CA . VAL B 1 115 ? -6.516 -4.277 -3.801 1 98.94 115 VAL B CA 1
ATOM 2015 C C . VAL B 1 115 ? -7.004 -5.203 -4.91 1 98.94 115 VAL B C 1
ATOM 2017 O O . VAL B 1 115 ? -6.434 -5.227 -6.004 1 98.94 115 VAL B O 1
ATOM 2020 N N . TRP B 1 116 ? -8.016 -5.926 -4.613 1 98.88 116 TRP B N 1
ATOM 2021 C CA . TRP B 1 116 ? -8.633 -6.891 -5.52 1 98.88 116 TRP B CA 1
ATOM 2022 C C . TRP B 1 116 ? -9.961 -6.371 -6.047 1 98.88 116 TRP B C 1
ATOM 2024 O O . TRP B 1 116 ? -10.766 -5.828 -5.289 1 98.88 116 TRP B O 1
ATOM 2034 N N . ARG B 1 117 ? -10.156 -6.496 -7.305 1 98.75 117 ARG B N 1
ATOM 2035 C CA . ARG B 1 117 ? -11.453 -6.23 -7.922 1 98.75 117 ARG B CA 1
ATOM 2036 C C . ARG B 1 117 ? -12.07 -7.52 -8.453 1 98.75 117 ARG B C 1
ATOM 2038 O O . ARG B 1 117 ? -11.391 -8.32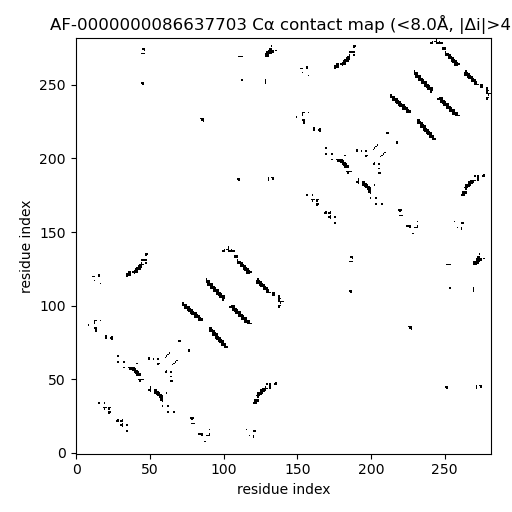 -9.094 1 98.75 117 ARG B O 1
ATOM 2045 N N . LEU B 1 118 ? -13.367 -7.723 -8.148 1 98.5 118 LEU B N 1
ATOM 2046 C CA . LEU B 1 118 ? -14.039 -8.969 -8.516 1 98.5 118 LEU B CA 1
ATOM 2047 C C . LEU B 1 118 ? -15.289 -8.688 -9.336 1 98.5 118 LEU B C 1
ATOM 2049 O O . LEU B 1 118 ? -15.914 -7.637 -9.18 1 98.5 118 LEU B O 1
ATOM 2053 N N . LYS B 1 119 ? -15.578 -9.523 -10.188 1 97.5 119 LYS B N 1
ATOM 2054 C CA . LYS B 1 119 ? -16.812 -9.57 -10.977 1 97.5 119 LYS B CA 1
ATOM 2055 C C . LYS B 1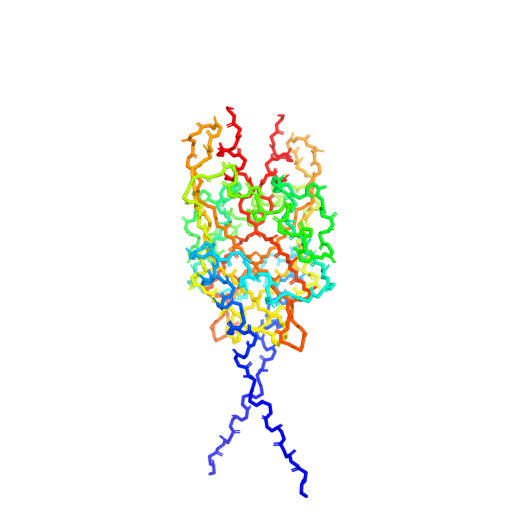 119 ? -17.312 -11 -11.125 1 97.5 119 LYS B C 1
ATOM 2057 O O . LYS B 1 119 ? -16.547 -11.891 -11.508 1 97.5 119 LYS B O 1
ATOM 2062 N N . ASP B 1 120 ? -18.578 -11.203 -10.719 1 95.12 120 ASP B N 1
ATOM 2063 C CA . ASP B 1 120 ? -19.219 -12.508 -10.859 1 95.12 120 ASP B CA 1
ATOM 2064 C C . ASP B 1 120 ? -18.391 -13.602 -10.195 1 95.12 120 ASP B C 1
ATOM 2066 O O . ASP B 1 120 ? -18.172 -14.664 -10.773 1 95.12 120 ASP B O 1
ATOM 2070 N N . GLY B 1 121 ? -17.812 -13.25 -9.125 1 95.62 121 GLY B N 1
ATOM 2071 C CA . GLY B 1 121 ? -17.141 -14.234 -8.289 1 95.62 121 GLY B CA 1
ATOM 2072 C C . GLY B 1 121 ? -15.727 -14.531 -8.734 1 95.62 121 GLY B C 1
ATOM 2073 O O . GLY B 1 121 ? -15.086 -15.453 -8.211 1 95.62 121 GLY B O 1
ATOM 2074 N N . LYS B 1 122 ? -15.195 -13.758 -9.672 1 98.31 122 LYS B N 1
ATOM 2075 C CA . LYS B 1 122 ? -13.836 -13.945 -10.164 1 98.31 122 LYS B CA 1
ATOM 2076 C C . LYS B 1 122 ? -13.023 -12.664 -10.023 1 98.31 122 LYS B C 1
ATOM 2078 O O . LYS B 1 122 ? -13.578 -11.562 -10.055 1 98.31 122 LYS B O 1
ATOM 2083 N N . ILE B 1 123 ? -11.805 -12.844 -9.898 1 98.75 123 ILE B N 1
ATOM 2084 C CA . ILE B 1 123 ? -10.891 -11.711 -9.82 1 98.75 123 ILE B CA 1
ATOM 2085 C C . ILE B 1 123 ? -10.648 -11.148 -11.219 1 98.75 123 ILE B C 1
ATOM 2087 O O . ILE B 1 123 ? -10.219 -11.867 -12.117 1 98.75 123 ILE B O 1
ATOM 2091 N N . VAL B 1 124 ? -10.906 -9.875 -11.359 1 98.88 124 VAL B N 1
ATOM 2092 C CA . VAL B 1 124 ? -10.711 -9.234 -12.656 1 98.88 124 VAL B CA 1
ATOM 2093 C C . VAL B 1 124 ? -9.641 -8.148 -12.539 1 98.88 124 VAL B C 1
ATOM 2095 O O . VAL B 1 124 ? -9.172 -7.617 -13.547 1 98.88 124 VAL B O 1
ATOM 2098 N N . GLY B 1 125 ? -9.211 -7.797 -11.312 1 98.88 125 GLY B N 1
ATOM 2099 C CA . GLY B 1 125 ? -8.211 -6.758 -11.109 1 98.88 125 GLY B CA 1
ATOM 2100 C C . GLY B 1 125 ? -7.395 -6.961 -9.844 1 98.88 125 GLY B C 1
ATOM 2101 O O . GLY B 1 125 ? -7.902 -7.473 -8.844 1 98.88 125 GLY B O 1
ATOM 2102 N N . PHE B 1 126 ? -6.215 -6.566 -9.914 1 98.94 126 PHE B N 1
ATOM 2103 C CA . PHE B 1 126 ? -5.293 -6.574 -8.789 1 98.94 126 PHE B CA 1
ATOM 2104 C C . PHE B 1 126 ? -4.332 -5.395 -8.867 1 98.94 126 PHE B C 1
ATOM 2106 O O . PHE B 1 126 ? -3.789 -5.102 -9.93 1 98.94 126 PHE B O 1
ATOM 2113 N N . GLN B 1 127 ? -4.172 -4.703 -7.766 1 98.94 127 GLN B N 1
ATOM 2114 C CA . GLN B 1 127 ? -3.145 -3.684 -7.586 1 98.94 127 GLN B CA 1
ATOM 2115 C C . GLN B 1 127 ? -2.391 -3.891 -6.273 1 98.94 127 GLN B C 1
ATOM 2117 O O . GLN B 1 127 ? -2.986 -3.85 -5.195 1 98.94 127 GLN B O 1
ATOM 2122 N N . GLN B 1 128 ? -1.109 -4.164 -6.383 1 98.94 128 GLN B N 1
ATOM 2123 C CA . GLN B 1 128 ? -0.256 -4.352 -5.215 1 98.94 128 GLN B CA 1
ATOM 2124 C C . GLN B 1 128 ? 0.293 -3.018 -4.715 1 98.94 128 GLN B C 1
ATOM 2126 O O . GLN B 1 128 ? 0.691 -2.166 -5.516 1 98.94 128 GLN B O 1
ATOM 2131 N N . TYR B 1 129 ? 0.28 -2.715 -3.498 1 98.94 129 TYR B N 1
ATOM 2132 C CA . TYR B 1 129 ? 1.091 -1.751 -2.762 1 98.94 129 TYR B CA 1
ATOM 2133 C C . TYR B 1 129 ? 1.97 -2.451 -1.732 1 98.94 129 TYR B C 1
ATOM 2135 O O . TYR B 1 129 ? 1.472 -3.195 -0.885 1 98.94 129 TYR B O 1
ATOM 2143 N N . ILE B 1 130 ? 3.264 -2.229 -1.789 1 98.94 130 ILE B N 1
ATOM 2144 C CA . ILE B 1 130 ? 4.164 -2.953 -0.899 1 98.94 130 ILE B CA 1
ATOM 2145 C C . ILE B 1 130 ? 5.387 -2.094 -0.591 1 98.94 130 ILE B C 1
ATOM 2147 O O . ILE B 1 130 ? 5.715 -1.177 -1.348 1 98.94 130 ILE B O 1
ATOM 2151 N N . ASP B 1 131 ? 6.012 -2.307 0.555 1 98.81 131 ASP B N 1
ATOM 2152 C CA . ASP B 1 131 ? 7.27 -1.662 0.918 1 98.81 131 ASP B CA 1
ATOM 2153 C C . ASP B 1 131 ? 8.383 -2.031 -0.065 1 98.81 131 ASP B C 1
ATOM 2155 O O . ASP B 1 131 ? 9.219 -2.881 0.231 1 98.81 131 ASP B O 1
ATOM 2159 N N . THR B 1 132 ? 8.438 -1.3 -1.159 1 98.75 132 THR B N 1
ATOM 2160 C CA . THR B 1 132 ? 9.32 -1.643 -2.27 1 98.75 132 THR B CA 1
ATOM 2161 C C . THR B 1 132 ? 10.789 -1.494 -1.864 1 98.75 132 THR B C 1
ATOM 2163 O O . THR B 1 132 ? 11.648 -2.238 -2.342 1 98.75 132 THR B O 1
ATOM 2166 N N . LEU B 1 133 ? 11.102 -0.561 -1.029 1 98.62 133 LEU B N 1
ATOM 2167 C CA . LEU B 1 133 ? 12.477 -0.431 -0.572 1 98.62 133 LEU B CA 1
ATOM 2168 C C . LEU B 1 133 ? 12.891 -1.633 0.274 1 98.62 133 LEU B C 1
ATOM 2170 O O . LEU B 1 133 ? 13.992 -2.156 0.123 1 98.62 133 LEU B O 1
ATOM 2174 N N . GLY B 1 134 ? 11.969 -2.02 1.197 1 98.56 134 GLY B N 1
ATOM 2175 C CA . GLY B 1 134 ? 12.258 -3.213 1.978 1 98.56 134 GLY B CA 1
ATOM 2176 C C . GLY B 1 134 ? 12.523 -4.438 1.121 1 98.56 134 GLY B C 1
ATOM 2177 O O . GLY B 1 134 ? 13.445 -5.203 1.399 1 98.56 134 GLY B O 1
ATOM 2178 N N . VAL B 1 135 ? 11.727 -4.613 0.053 1 98.75 135 VAL B N 1
ATOM 2179 C CA . VAL B 1 135 ? 11.93 -5.723 -0.873 1 98.75 135 VAL B CA 1
ATOM 2180 C C . VAL B 1 135 ? 13.266 -5.562 -1.589 1 98.75 135 VAL B C 1
ATOM 2182 O O . VAL B 1 135 ? 14.047 -6.516 -1.688 1 98.75 135 VAL B O 1
ATOM 2185 N N . HIS B 1 136 ? 13.508 -4.367 -2.082 1 98.38 136 HIS B N 1
ATOM 2186 C CA . HIS B 1 136 ? 14.742 -4.078 -2.803 1 98.38 136 HIS B CA 1
ATOM 2187 C C . HIS B 1 136 ? 15.961 -4.395 -1.948 1 98.38 136 HIS B C 1
ATOM 2189 O O . HIS B 1 136 ? 16.922 -5.012 -2.426 1 98.38 136 HIS B O 1
ATOM 2195 N N . GLN B 1 137 ? 15.938 -4.008 -0.722 1 98.12 137 GLN B N 1
ATOM 2196 C CA . GLN B 1 137 ? 17.062 -4.227 0.183 1 98.12 137 GLN B CA 1
ATOM 2197 C C . GLN B 1 137 ? 17.328 -5.719 0.375 1 98.12 137 GLN B C 1
ATOM 2199 O O . GLN B 1 137 ? 18.484 -6.129 0.558 1 98.12 137 GLN B O 1
ATOM 2204 N N . ALA B 1 138 ? 16.297 -6.496 0.25 1 98.56 138 ALA B N 1
ATOM 2205 C CA . ALA B 1 138 ? 16.438 -7.941 0.416 1 98.56 138 ALA B CA 1
ATOM 2206 C C . ALA B 1 138 ? 16.953 -8.594 -0.862 1 98.56 138 ALA B C 1
ATOM 2208 O O . ALA B 1 138 ? 17.438 -9.727 -0.836 1 98.56 138 ALA B O 1
ATOM 2209 N N . THR B 1 139 ? 16.859 -7.895 -2.021 1 98.19 139 THR B N 1
ATOM 2210 C CA . THR B 1 139 ? 17.094 -8.555 -3.299 1 98.19 139 THR B CA 1
ATOM 2211 C C . THR B 1 139 ? 18.391 -8.047 -3.926 1 98.19 139 THR B C 1
ATOM 2213 O O . THR B 1 139 ? 18.875 -8.609 -4.918 1 98.19 139 THR B O 1
ATOM 2216 N N . VAL B 1 140 ? 18.969 -6.977 -3.363 1 95.06 140 VAL B N 1
ATOM 2217 C CA . VAL B 1 140 ? 20.203 -6.441 -3.926 1 95.06 140 VAL B CA 1
ATOM 2218 C C . VAL B 1 140 ? 21.344 -6.668 -2.949 1 95.06 140 VAL B C 1
ATOM 2220 O O . VAL B 1 140 ? 21.141 -6.754 -1.737 1 95.06 140 VAL B O 1
ATOM 2223 N N . SER B 1 141 ? 22.609 -6.816 -3.443 1 85.31 141 SER B N 1
ATOM 2224 C CA . SER B 1 141 ? 23.812 -7.109 -2.678 1 85.31 141 SER B CA 1
ATOM 2225 C C . SER B 1 141 ? 24.312 -5.867 -1.95 1 85.31 141 SER B C 1
ATOM 2227 O O . SER B 1 141 ? 24.141 -4.746 -2.426 1 85.31 141 SER B O 1
#

Nearest PDB structures (foldseek):
  3grd-assembly1_B  TM=9.359E-01  e=3.085E-14  Bacillus cereus ATCC 10987
  3ec9-assembly1_A  TM=9.719E-01  e=5.999E-13  Burkholderia thailandensis E264
  4hvn-assembly1_B  TM=8.875E-01  e=5.967E-08  Catenulispora acidiphila DSM 44928
  1s5a-assembly1_A  TM=8.406E-01  e=2.403E-07  Bacillus subtilis
  3dm8-assembly1_A-2  TM=7.595E-01  e=1.671E-07  Rhodopseudomonas palustris